Protein AF-R6H7R1-F1 (afdb_monomer_lite)

Sequence (215 aa):
MACGTAAEAEEAIRMALSALGLSDIVLNRTLYISHDRMAQADELMQTEEWSGSVKGGEISQFQGNDWSEADDCYMFEFFCGIDGIPLSYQSWKRETTTYCGNSITAWYDADGLLSVGVYYPWVADEVAEEPDQVISAEEALQVVQNKIGNVITGQNQELQSLTLRYLYRQDGDAWLLIPVWEAVIHQASKDPDSWVPESCTYVTVDAITGKEIVS

Secondary structure (DSSP, 8-state):
-TT--HHHHHHHHHHHHHHTT---EEEEEEEEE-HHHHHHHHHHHTSTTT-EEETTEEE---PPP---GGG-EEEEEEEEEETTEEBP----EETTEE----EEEEEEETTEEEEEEEES-------S---S----HHHHHHHHHHHHHT---SEEEEEEEEEEEEEEEEETTEEEEEEEEEEEEEEEESSTT--PPPEEEEEEEETTT--B---

Foldseek 3Di:
DLQPDPVVQVVLVCVVCVVVVQNQKAWDDKDKQALVNLQVVLVVCPDPVNFDDDVPDTPSVDDRDPGDRQPIKMKTKIAGADPNAGADQDFDDDPPDTDHGWIWIWIAGNVGTPDIDTDPDDDDDDDPDDQPDFADLVLLVVQVCVVVVPDDDQKDKDWPDWGWHWYWDDDPPDIDTFIKTKTWIWIGGPDPPDPDDIDIDIWIARRRPSHTDDD

Structure (mmCIF, N/CA/C/O backbone):
data_AF-R6H7R1-F1
#
_entry.id   AF-R6H7R1-F1
#
loop_
_atom_site.group_PDB
_atom_site.id
_atom_site.type_symbol
_atom_site.label_atom_id
_atom_site.label_alt_id
_atom_site.label_comp_id
_atom_site.label_asym_id
_atom_site.label_entity_id
_atom_site.label_seq_id
_atom_site.pdbx_PDB_ins_code
_atom_site.Cartn_x
_atom_site.Cartn_y
_atom_site.Cartn_z
_atom_site.occupancy
_atom_site.B_iso_or_equiv
_atom_site.auth_seq_id
_atom_site.auth_comp_id
_atom_site.auth_asym_id
_atom_site.auth_atom_id
_atom_site.pdbx_PDB_model_num
ATOM 1 N N . MET A 1 1 ? 7.457 7.919 -24.524 1.00 59.50 1 MET A N 1
ATOM 2 C CA . MET A 1 1 ? 7.797 6.856 -23.562 1.00 59.50 1 MET A CA 1
ATOM 3 C C . MET A 1 1 ? 7.784 5.558 -24.333 1.00 59.50 1 MET A C 1
ATOM 5 O O . MET A 1 1 ? 6.850 5.364 -25.107 1.00 59.50 1 MET A O 1
ATOM 9 N N . ALA A 1 2 ? 8.829 4.743 -24.199 1.00 65.12 2 ALA A N 1
ATOM 10 C CA . ALA A 1 2 ? 8.944 3.481 -24.927 1.00 65.12 2 ALA A CA 1
ATOM 11 C C . ALA A 1 2 ? 7.819 2.491 -24.553 1.00 65.12 2 ALA A C 1
ATOM 13 O O . ALA A 1 2 ? 7.336 1.768 -25.415 1.00 65.12 2 ALA A O 1
ATOM 14 N N . CYS A 1 3 ? 7.322 2.554 -23.312 1.00 74.81 3 CYS A N 1
ATOM 15 C CA . CYS A 1 3 ? 6.346 1.631 -22.722 1.00 74.81 3 CYS A CA 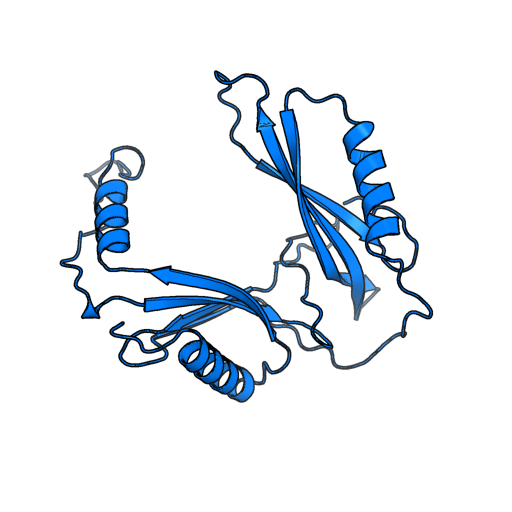1
ATOM 16 C C . CYS A 1 3 ? 4.868 2.092 -22.734 1.00 74.81 3 CYS A C 1
ATOM 18 O O . CYS A 1 3 ? 4.068 1.621 -21.928 1.00 74.81 3 CYS A O 1
ATOM 20 N N . GLY A 1 4 ? 4.479 3.019 -23.620 1.00 83.88 4 GLY A N 1
ATOM 21 C CA . GLY A 1 4 ? 3.097 3.532 -23.680 1.00 83.88 4 GLY A CA 1
ATOM 22 C C . GLY A 1 4 ? 2.729 4.438 -22.496 1.00 83.88 4 GLY A C 1
ATOM 23 O O . GLY A 1 4 ? 3.602 5.085 -21.913 1.00 83.88 4 GLY A O 1
ATOM 24 N N . THR A 1 5 ? 1.436 4.554 -22.170 1.00 92.56 5 THR A N 1
ATOM 25 C CA . THR A 1 5 ? 0.967 5.320 -21.000 1.00 92.56 5 THR A CA 1
ATOM 26 C C . THR A 1 5 ? 0.740 4.428 -19.779 1.00 92.56 5 THR A C 1
ATOM 28 O O . THR A 1 5 ? 0.371 3.262 -19.899 1.00 92.56 5 THR A O 1
ATOM 31 N N . ALA A 1 6 ? 0.876 4.998 -18.577 1.00 94.88 6 ALA A N 1
ATOM 32 C CA . ALA A 1 6 ? 0.597 4.281 -17.331 1.00 94.88 6 ALA A CA 1
ATOM 33 C C . ALA A 1 6 ? -0.838 3.722 -17.257 1.00 94.88 6 ALA A C 1
ATOM 35 O O . ALA A 1 6 ? -1.045 2.667 -16.669 1.00 94.88 6 ALA A O 1
ATOM 36 N N . ALA A 1 7 ? -1.819 4.400 -17.863 1.00 96.06 7 ALA A N 1
ATOM 37 C CA . ALA A 1 7 ? -3.210 3.948 -17.871 1.00 96.06 7 ALA A CA 1
ATOM 38 C C . ALA A 1 7 ? -3.404 2.679 -18.719 1.00 96.06 7 ALA A C 1
ATOM 40 O O . ALA A 1 7 ? -4.073 1.749 -18.281 1.00 96.06 7 ALA A O 1
ATOM 41 N N . GLU A 1 8 ? -2.783 2.619 -19.902 1.00 94.75 8 GLU A N 1
ATOM 42 C CA . GLU A 1 8 ? -2.825 1.433 -20.770 1.00 94.75 8 GLU A CA 1
ATOM 43 C C . GLU A 1 8 ? -2.115 0.241 -20.112 1.00 94.75 8 GLU A C 1
ATOM 45 O O . GLU A 1 8 ? -2.624 -0.880 -20.132 1.00 94.75 8 GLU A O 1
ATOM 50 N N . ALA A 1 9 ? -0.965 0.491 -19.477 1.00 96.00 9 ALA A N 1
ATOM 51 C CA . ALA A 1 9 ? -0.234 -0.527 -18.728 1.00 96.00 9 ALA A CA 1
ATOM 52 C C . ALA A 1 9 ? -1.046 -1.049 -17.528 1.00 96.00 9 ALA A C 1
ATOM 54 O O . ALA A 1 9 ? -1.142 -2.260 -17.327 1.00 96.00 9 ALA A O 1
ATOM 55 N N . GLU A 1 10 ? -1.682 -0.159 -16.757 1.00 97.06 10 GLU A N 1
ATOM 56 C CA . GLU A 1 10 ? -2.551 -0.543 -15.641 1.00 97.06 10 GLU A CA 1
ATOM 57 C C . GLU A 1 10 ? -3.730 -1.402 -16.114 1.00 97.06 10 GLU A C 1
ATOM 59 O O . GLU A 1 10 ? -4.016 -2.435 -15.509 1.00 97.06 10 GLU A O 1
ATOM 64 N N . GLU A 1 11 ? -4.398 -1.014 -17.203 1.00 95.94 11 GLU A N 1
ATOM 65 C CA . GLU A 1 11 ? -5.509 -1.776 -17.779 1.00 95.94 11 GLU A CA 1
ATOM 66 C C . GLU A 1 11 ? -5.062 -3.184 -18.198 1.00 95.94 11 GLU A C 1
ATOM 68 O O . GLU A 1 11 ? -5.708 -4.174 -17.841 1.00 95.94 11 GLU A O 1
ATOM 73 N N . ALA A 1 12 ? -3.915 -3.297 -18.875 1.00 95.25 12 ALA A N 1
ATOM 74 C CA . ALA A 1 12 ? -3.334 -4.582 -19.255 1.00 95.25 12 ALA A CA 1
ATOM 75 C C . ALA A 1 12 ? -3.024 -5.468 -18.038 1.00 95.25 12 ALA A C 1
ATOM 77 O O . ALA A 1 12 ? -3.350 -6.660 -18.033 1.00 95.25 12 ALA A O 1
ATOM 78 N N . ILE A 1 13 ? -2.456 -4.887 -16.978 1.00 96.31 13 ILE A N 1
ATOM 79 C CA . ILE A 1 13 ? -2.171 -5.600 -15.728 1.00 96.31 13 ILE A CA 1
ATOM 80 C C . ILE A 1 13 ? -3.467 -6.055 -15.050 1.00 96.31 13 ILE A C 1
ATOM 82 O O . ILE A 1 13 ? -3.564 -7.210 -14.637 1.00 96.31 13 ILE A O 1
ATOM 86 N N . ARG A 1 14 ? -4.485 -5.190 -14.962 1.00 96.19 14 ARG A N 1
ATOM 87 C CA . ARG A 1 14 ? -5.789 -5.534 -14.372 1.00 96.19 14 ARG A CA 1
ATOM 88 C C . ARG A 1 14 ? -6.467 -6.673 -15.126 1.00 96.19 14 ARG A C 1
ATOM 90 O O . ARG A 1 14 ? -7.004 -7.576 -14.490 1.00 96.19 14 ARG A O 1
ATOM 97 N N . MET A 1 15 ? -6.397 -6.682 -16.459 1.00 95.12 15 MET A N 1
ATOM 98 C CA . MET A 1 15 ? -6.894 -7.803 -17.264 1.00 95.12 15 MET A CA 1
ATOM 99 C C . MET A 1 15 ? -6.146 -9.106 -16.956 1.00 95.12 15 MET A C 1
ATOM 101 O O . MET A 1 15 ? -6.781 -10.146 -16.779 1.00 95.12 15 MET A O 1
ATOM 105 N N . ALA A 1 16 ? -4.815 -9.058 -16.847 1.00 94.44 16 ALA A N 1
ATOM 106 C CA . ALA A 1 16 ? -4.007 -10.229 -16.512 1.00 94.44 16 ALA A CA 1
ATOM 107 C C . ALA A 1 16 ? -4.320 -10.765 -15.104 1.00 94.44 16 ALA A C 1
ATOM 109 O O . ALA A 1 16 ? -4.515 -11.967 -14.932 1.00 94.44 16 ALA A O 1
ATOM 110 N N . LEU A 1 17 ? -4.429 -9.885 -14.105 1.00 93.62 17 LEU A N 1
ATOM 111 C CA . LEU A 1 17 ? -4.778 -10.252 -12.729 1.00 93.62 17 LEU A CA 1
ATOM 112 C C . LEU A 1 17 ? -6.208 -10.801 -12.631 1.00 93.62 17 LEU A C 1
ATOM 114 O O . LEU A 1 17 ? -6.428 -11.823 -11.983 1.00 93.62 17 LEU A O 1
ATOM 118 N N . SER A 1 18 ? -7.164 -10.209 -13.350 1.00 93.44 18 SER A N 1
ATOM 119 C CA . SER A 1 18 ? -8.536 -10.721 -13.427 1.00 93.44 18 SER A CA 1
ATOM 120 C C . SER A 1 18 ? -8.593 -12.127 -14.037 1.00 93.44 18 SER A C 1
ATOM 122 O O . SER A 1 18 ? -9.301 -12.988 -13.516 1.00 93.44 18 SER A O 1
ATOM 124 N N . ALA A 1 19 ? -7.787 -12.412 -15.067 1.00 92.56 19 ALA A N 1
ATOM 125 C CA . ALA A 1 19 ? -7.673 -13.755 -15.642 1.00 92.56 19 ALA A CA 1
ATOM 126 C C . ALA A 1 19 ? -7.091 -14.794 -14.659 1.00 92.56 19 ALA A C 1
ATOM 128 O O . ALA A 1 19 ? -7.330 -15.991 -14.821 1.00 92.56 19 ALA A O 1
ATOM 129 N N . LEU A 1 20 ? -6.367 -14.345 -13.626 1.00 89.56 20 LEU A N 1
ATOM 130 C CA . LEU A 1 20 ? -5.872 -15.168 -12.517 1.00 89.56 20 LEU A CA 1
ATOM 131 C C . LEU A 1 20 ? -6.868 -15.278 -11.347 1.00 89.56 20 LEU A C 1
ATOM 133 O O . LEU A 1 20 ? -6.547 -15.901 -10.337 1.00 89.56 20 LEU A O 1
ATOM 137 N N . GLY A 1 21 ? -8.064 -14.693 -11.466 1.00 89.44 21 GLY A N 1
ATOM 138 C CA . GLY A 1 21 ? -9.076 -14.673 -10.406 1.00 89.44 21 GLY A CA 1
ATOM 139 C C . GLY A 1 21 ? -8.890 -13.557 -9.373 1.00 89.44 21 GLY A C 1
ATOM 140 O O . GLY A 1 21 ? -9.534 -13.589 -8.331 1.00 89.44 21 GLY A O 1
ATOM 141 N N . LEU A 1 22 ? -8.030 -12.570 -9.645 1.00 89.19 22 LEU A N 1
ATOM 142 C CA . LEU A 1 22 ? -7.784 -11.411 -8.782 1.00 89.19 22 LEU A CA 1
ATOM 143 C C . LEU A 1 22 ? -8.453 -10.170 -9.384 1.00 89.19 22 LEU A C 1
ATOM 145 O O . LEU A 1 22 ? -7.799 -9.342 -10.018 1.00 89.19 22 LEU A O 1
ATOM 149 N N . SER A 1 23 ? -9.774 -10.070 -9.236 1.00 84.94 23 SER A N 1
ATOM 150 C CA . SER A 1 23 ? -10.566 -8.947 -9.759 1.00 84.94 23 SER A CA 1
ATOM 151 C C . SER A 1 23 ? -10.605 -7.750 -8.815 1.00 84.94 23 SER A C 1
ATOM 153 O O . SER A 1 23 ? -10.490 -6.610 -9.268 1.00 84.94 23 SER A O 1
ATOM 155 N N . ASP A 1 24 ? -10.724 -7.999 -7.512 1.00 89.75 24 ASP A N 1
ATOM 156 C CA . ASP A 1 24 ? -10.879 -6.941 -6.519 1.00 89.75 24 ASP A CA 1
ATOM 157 C C . ASP A 1 24 ? -9.509 -6.491 -6.025 1.00 89.75 24 ASP A C 1
ATOM 159 O O . ASP A 1 24 ? -8.965 -6.961 -5.024 1.00 89.75 24 ASP A O 1
ATOM 163 N N . ILE A 1 25 ? -8.911 -5.592 -6.805 1.00 92.69 25 ILE A N 1
ATOM 164 C CA . ILE A 1 25 ? -7.598 -5.014 -6.539 1.00 92.69 25 ILE A CA 1
ATOM 165 C C . ILE A 1 25 ? -7.645 -3.487 -6.568 1.00 92.69 25 ILE A C 1
ATOM 167 O O . ILE A 1 25 ? -8.246 -2.853 -7.442 1.00 92.69 25 ILE A O 1
ATOM 171 N N . VAL A 1 26 ? -6.933 -2.887 -5.626 1.00 93.94 26 VAL A N 1
ATOM 172 C CA . VAL A 1 26 ? -6.818 -1.446 -5.432 1.00 93.94 26 VAL A CA 1
ATOM 173 C C . VAL A 1 26 ? -5.386 -1.038 -5.744 1.00 93.94 26 VAL A C 1
ATOM 175 O O . VAL A 1 26 ? -4.442 -1.613 -5.203 1.00 93.94 26 VAL A O 1
ATOM 178 N N . LEU A 1 27 ? -5.218 -0.057 -6.632 1.00 94.44 27 LEU A N 1
ATOM 179 C CA . LEU A 1 27 ? -3.903 0.487 -6.962 1.00 94.44 27 LEU A CA 1
ATOM 180 C C . LEU A 1 27 ? -3.370 1.267 -5.756 1.00 94.44 27 LEU A C 1
ATOM 182 O O . LEU A 1 27 ? -4.032 2.184 -5.276 1.00 94.44 27 LEU A O 1
ATOM 186 N N . ASN A 1 28 ? -2.173 0.917 -5.290 1.00 91.81 28 ASN A N 1
ATOM 187 C CA . ASN A 1 28 ? -1.481 1.650 -4.235 1.00 91.81 28 ASN A CA 1
ATOM 188 C C . ASN A 1 28 ? -0.560 2.725 -4.815 1.00 91.81 28 ASN A C 1
ATOM 190 O O . ASN A 1 28 ? -0.586 3.875 -4.384 1.00 91.81 28 ASN A O 1
ATOM 194 N N . ARG A 1 29 ? 0.267 2.353 -5.797 1.00 92.75 29 ARG A N 1
ATOM 195 C CA . ARG A 1 29 ? 1.196 3.285 -6.444 1.00 92.75 29 ARG A CA 1
ATOM 196 C C . ARG A 1 29 ? 1.619 2.815 -7.825 1.00 92.75 29 ARG A C 1
ATOM 198 O O . ARG A 1 29 ? 1.675 1.618 -8.103 1.00 92.75 29 ARG A O 1
ATOM 205 N N . THR A 1 30 ? 2.023 3.798 -8.617 1.00 96.69 30 THR A N 1
ATOM 206 C CA . THR A 1 30 ? 2.666 3.625 -9.917 1.00 96.69 30 THR A CA 1
ATOM 207 C C . THR A 1 30 ? 3.997 4.356 -9.885 1.00 96.69 30 THR A C 1
ATOM 209 O O . THR A 1 30 ? 4.044 5.544 -9.565 1.00 96.69 30 THR A O 1
ATOM 212 N N . LEU A 1 31 ? 5.076 3.655 -10.213 1.00 95.75 31 LEU A N 1
ATOM 213 C CA . LEU A 1 31 ? 6.410 4.225 -10.360 1.00 95.75 31 LEU A CA 1
ATOM 214 C C . LEU A 1 31 ? 6.844 4.106 -11.817 1.00 95.75 31 LEU A C 1
ATOM 216 O O . LEU A 1 31 ? 6.679 3.054 -12.426 1.00 95.75 31 LEU A O 1
ATOM 220 N N . TYR A 1 32 ? 7.413 5.181 -12.355 1.00 95.31 32 TYR A N 1
ATOM 221 C CA . TYR A 1 32 ? 8.144 5.143 -13.617 1.00 95.31 32 TYR A CA 1
ATOM 222 C C . TYR A 1 32 ? 9.630 5.004 -13.324 1.00 95.31 32 TYR A C 1
ATOM 224 O O . TYR A 1 32 ? 10.186 5.789 -12.548 1.00 95.31 32 TYR A O 1
ATOM 232 N N . ILE A 1 33 ? 10.258 4.011 -13.935 1.00 94.44 33 ILE A N 1
ATOM 233 C CA . ILE A 1 33 ? 11.659 3.679 -13.730 1.00 94.44 33 ILE A CA 1
ATOM 234 C C . ILE A 1 33 ? 12.358 3.894 -15.063 1.00 94.44 33 ILE A C 1
ATOM 236 O O . ILE A 1 33 ? 12.216 3.104 -15.991 1.00 94.44 33 ILE A O 1
ATOM 240 N N . SER A 1 34 ? 13.064 5.020 -15.156 1.00 94.50 34 SER A N 1
ATOM 241 C CA . SER A 1 34 ? 13.835 5.369 -16.343 1.00 94.50 34 SER A CA 1
ATOM 242 C C . SER A 1 34 ? 15.229 4.757 -16.303 1.00 94.50 34 SER A C 1
ATOM 244 O O . SER A 1 34 ? 15.796 4.534 -15.231 1.00 94.50 34 SER A O 1
ATOM 246 N N . HIS A 1 35 ? 15.823 4.580 -17.473 1.00 93.75 35 HIS A N 1
ATOM 247 C CA . HIS A 1 35 ? 17.223 4.218 -17.662 1.00 93.75 35 HIS A CA 1
ATOM 248 C C . HIS A 1 35 ? 18.182 5.102 -16.865 1.00 93.75 35 HIS A C 1
ATOM 250 O O . HIS A 1 35 ? 19.075 4.581 -16.208 1.00 93.75 35 HIS A O 1
ATOM 256 N N . ASP A 1 36 ? 17.944 6.415 -16.807 1.00 93.81 36 ASP A N 1
ATOM 257 C CA . ASP A 1 36 ? 18.731 7.323 -15.964 1.00 93.81 36 ASP A CA 1
ATOM 258 C C . ASP A 1 36 ? 18.674 6.945 -14.474 1.00 93.81 36 ASP A C 1
ATOM 260 O O . ASP A 1 36 ? 19.669 7.044 -13.755 1.00 93.81 36 ASP A O 1
ATOM 264 N N . ARG A 1 37 ? 17.502 6.520 -13.982 1.00 92.38 37 ARG A N 1
ATOM 265 C CA . ARG A 1 37 ? 17.333 6.077 -12.590 1.00 92.38 37 ARG A CA 1
ATOM 266 C C . ARG A 1 37 ? 17.992 4.728 -12.346 1.00 92.38 37 ARG A C 1
ATOM 268 O O . ARG A 1 37 ? 18.556 4.540 -11.274 1.00 92.38 37 ARG A O 1
ATOM 275 N N . MET A 1 38 ? 17.945 3.825 -13.319 1.00 91.25 38 MET A N 1
ATOM 276 C CA . MET A 1 38 ? 18.624 2.532 -13.237 1.00 91.25 38 MET A CA 1
ATOM 277 C C . MET A 1 38 ? 20.147 2.700 -13.259 1.00 91.25 38 MET A C 1
ATOM 279 O O . MET A 1 38 ? 20.822 2.127 -12.412 1.00 91.25 38 MET A O 1
ATOM 283 N N . ALA A 1 39 ? 20.679 3.585 -14.106 1.00 90.88 39 ALA A N 1
ATOM 284 C CA . ALA A 1 39 ? 22.097 3.940 -14.109 1.00 90.88 39 ALA A CA 1
ATOM 285 C C . ALA A 1 39 ? 22.544 4.542 -12.763 1.00 90.88 39 ALA A C 1
ATOM 287 O O . ALA A 1 39 ? 23.557 4.128 -12.205 1.00 90.88 39 ALA A O 1
ATOM 288 N N . GLN A 1 40 ? 21.753 5.455 -12.185 1.00 89.56 40 GLN A N 1
ATOM 289 C CA . GLN A 1 40 ? 22.020 6.001 -10.843 1.00 89.56 40 GLN A CA 1
ATOM 290 C C . GLN A 1 40 ? 21.985 4.923 -9.750 1.00 89.56 40 GLN A C 1
ATOM 292 O O . GLN A 1 40 ? 22.793 4.956 -8.822 1.00 89.56 40 GLN A O 1
ATOM 297 N N . ALA A 1 41 ? 21.041 3.981 -9.831 1.00 87.06 41 ALA A N 1
ATOM 298 C CA . ALA A 1 41 ? 20.953 2.875 -8.884 1.00 87.06 41 ALA A CA 1
ATOM 299 C C . ALA A 1 41 ? 22.172 1.948 -8.998 1.00 87.06 41 ALA A C 1
ATOM 301 O O . ALA A 1 41 ? 22.739 1.577 -7.972 1.00 87.06 41 ALA A O 1
ATOM 302 N N . ASP A 1 42 ? 22.615 1.636 -10.218 1.00 85.75 42 ASP A N 1
ATOM 303 C CA . ASP A 1 42 ? 23.827 0.853 -10.457 1.00 85.75 42 ASP A CA 1
ATOM 304 C C . ASP A 1 42 ? 25.058 1.534 -9.857 1.00 85.75 42 ASP A C 1
ATOM 306 O O . ASP A 1 42 ? 25.812 0.880 -9.138 1.00 85.75 42 ASP A O 1
ATOM 310 N N . GLU A 1 43 ? 25.234 2.842 -10.074 1.00 84.62 43 GLU A N 1
ATOM 311 C CA . GLU A 1 43 ? 26.321 3.625 -9.471 1.00 84.62 43 GLU A CA 1
ATOM 312 C C . GLU A 1 43 ? 26.294 3.563 -7.935 1.00 84.62 43 GLU A C 1
ATOM 314 O O . GLU A 1 43 ? 27.334 3.351 -7.306 1.00 84.62 43 GLU A O 1
ATOM 319 N N . LEU A 1 44 ? 25.111 3.694 -7.322 1.00 83.56 44 LEU A N 1
ATOM 320 C CA . LEU A 1 44 ? 24.945 3.606 -5.869 1.00 83.56 44 LEU A CA 1
ATOM 321 C C . LEU A 1 44 ? 25.276 2.204 -5.339 1.00 83.56 44 LEU A C 1
ATOM 323 O O . LEU A 1 44 ? 25.931 2.074 -4.303 1.00 83.56 44 LEU A O 1
ATOM 327 N N . MET A 1 45 ? 24.870 1.152 -6.052 1.00 78.94 45 MET A N 1
ATOM 328 C CA . MET A 1 45 ? 25.142 -0.235 -5.666 1.00 78.94 45 MET A CA 1
ATOM 329 C C . MET A 1 45 ? 26.632 -0.604 -5.749 1.00 78.94 45 MET A C 1
ATOM 331 O O . MET A 1 45 ? 27.044 -1.575 -5.115 1.00 78.94 45 MET A O 1
ATOM 335 N N . GLN A 1 46 ? 27.457 0.172 -6.467 1.00 75.88 46 GLN A N 1
ATOM 336 C CA . GLN A 1 46 ? 28.920 0.012 -6.466 1.00 75.88 46 GLN A CA 1
ATOM 337 C C . GLN A 1 46 ? 29.621 0.682 -5.269 1.00 75.88 46 GLN A C 1
ATOM 339 O O . GLN A 1 46 ? 30.842 0.581 -5.142 1.00 75.88 46 GLN A O 1
ATOM 344 N N . THR A 1 47 ? 28.900 1.395 -4.399 1.00 75.62 47 THR A N 1
ATOM 345 C CA . THR A 1 47 ? 29.500 2.063 -3.232 1.00 75.62 47 THR A CA 1
ATOM 346 C C . THR A 1 47 ? 29.828 1.085 -2.100 1.00 75.62 47 THR A C 1
ATOM 348 O O . THR A 1 47 ? 29.234 0.010 -1.990 1.00 75.62 47 THR A O 1
ATOM 351 N N . GLU A 1 48 ? 30.743 1.483 -1.204 1.00 67.75 48 GLU A N 1
ATOM 352 C CA . GLU A 1 48 ? 31.150 0.669 -0.044 1.00 67.75 48 GLU A CA 1
ATOM 353 C C . GLU A 1 48 ? 29.976 0.271 0.871 1.00 67.75 48 GLU A C 1
ATOM 355 O O . GLU A 1 48 ? 30.037 -0.762 1.535 1.00 67.75 48 GLU A O 1
ATOM 360 N N . GLU A 1 49 ? 28.900 1.065 0.885 1.00 70.44 49 GLU A N 1
ATOM 361 C CA . GLU A 1 49 ? 27.683 0.811 1.665 1.00 70.44 49 GLU A CA 1
ATOM 362 C C . GLU A 1 49 ? 26.951 -0.463 1.214 1.00 70.44 49 GLU A C 1
ATOM 364 O O . GLU A 1 49 ? 26.413 -1.201 2.041 1.00 70.44 49 GLU A O 1
ATOM 369 N N . TRP A 1 50 ? 26.972 -0.744 -0.090 1.00 64.94 50 TRP A N 1
ATOM 370 C CA . TRP A 1 50 ? 26.267 -1.868 -0.709 1.00 64.94 50 TRP A CA 1
ATOM 371 C C . TRP A 1 50 ? 27.210 -2.992 -1.153 1.00 64.94 50 TRP A C 1
ATOM 373 O O . TRP A 1 50 ? 26.769 -4.119 -1.396 1.00 64.94 50 TRP A O 1
ATOM 383 N N . SER A 1 51 ? 28.521 -2.735 -1.197 1.00 60.78 51 SER A N 1
ATOM 384 C CA . SER A 1 51 ? 29.528 -3.752 -1.482 1.00 60.78 51 SER A CA 1
ATOM 385 C C . SER A 1 51 ? 29.809 -4.613 -0.240 1.00 60.78 51 SER A C 1
ATOM 387 O O . SER A 1 51 ? 30.438 -4.189 0.731 1.00 60.78 51 SER A O 1
ATOM 389 N N . GLY A 1 52 ? 29.357 -5.866 -0.252 1.00 57.72 52 GLY A N 1
ATOM 390 C CA . GLY A 1 52 ? 29.697 -6.831 0.791 1.00 57.72 52 GLY A CA 1
ATOM 391 C C . GLY A 1 52 ? 31.104 -7.410 0.597 1.00 57.72 52 GLY A C 1
ATOM 392 O O . GLY A 1 52 ? 31.383 -8.055 -0.412 1.00 57.72 52 GLY A O 1
ATOM 393 N N . SER A 1 53 ? 31.983 -7.274 1.594 1.00 54.53 53 SER A N 1
ATOM 394 C CA . SER A 1 53 ? 33.222 -8.065 1.667 1.00 54.53 53 SER A CA 1
ATOM 395 C C . SER A 1 53 ? 32.947 -9.424 2.316 1.00 54.53 53 SER A C 1
ATOM 397 O O . SER A 1 53 ? 32.718 -9.509 3.524 1.00 54.53 53 SER A O 1
ATOM 399 N N . VAL A 1 54 ? 33.023 -10.514 1.549 1.00 50.56 54 VAL A N 1
ATOM 400 C CA . VAL A 1 54 ? 33.069 -11.878 2.105 1.00 50.56 54 VAL A CA 1
ATOM 401 C C . VAL A 1 54 ? 34.527 -12.342 2.116 1.00 50.56 54 VAL A C 1
ATOM 403 O O . VAL A 1 54 ? 35.288 -12.051 1.195 1.00 50.56 54 VAL A O 1
ATOM 406 N N . LYS A 1 55 ? 34.963 -13.059 3.164 1.00 39.75 55 LYS A N 1
ATOM 407 C CA . LYS A 1 55 ? 36.323 -13.631 3.232 1.00 39.75 55 LYS A CA 1
ATOM 408 C C . LYS A 1 55 ? 36.596 -14.493 1.989 1.00 39.75 55 LYS A C 1
ATOM 410 O O . LYS A 1 55 ? 36.132 -15.627 1.929 1.00 39.75 55 LYS A O 1
ATOM 415 N N . GLY A 1 56 ? 37.366 -13.966 1.036 1.00 51.53 56 GLY A N 1
ATOM 416 C CA . GLY A 1 56 ? 37.713 -14.655 -0.212 1.00 51.53 56 GLY A CA 1
ATOM 417 C C . GLY A 1 56 ? 37.664 -13.794 -1.480 1.00 51.53 56 GLY A C 1
ATOM 418 O O . GLY A 1 56 ? 38.182 -14.244 -2.497 1.00 51.53 56 GLY A O 1
ATOM 419 N N . GLY A 1 57 ? 37.110 -12.578 -1.429 1.00 52.38 57 GLY A N 1
ATOM 420 C CA . GLY A 1 57 ? 37.091 -11.631 -2.551 1.00 52.38 57 GLY A CA 1
ATOM 421 C C . GLY A 1 57 ? 35.922 -10.647 -2.456 1.00 52.38 57 GLY A C 1
ATOM 422 O O . GLY A 1 57 ? 34.974 -10.886 -1.707 1.00 52.38 57 GLY A O 1
ATOM 423 N N . GLU A 1 58 ? 35.993 -9.547 -3.207 1.00 53.22 58 GLU A N 1
ATOM 424 C CA . GLU A 1 58 ? 34.841 -8.667 -3.432 1.00 53.22 58 GLU A CA 1
ATOM 425 C C . GLU A 1 58 ? 33.768 -9.447 -4.196 1.00 53.22 58 GLU A C 1
ATOM 427 O O . GLU A 1 58 ? 34.035 -9.999 -5.266 1.00 53.22 58 GLU A O 1
ATOM 432 N N . ILE A 1 59 ? 32.554 -9.511 -3.650 1.00 51.12 59 ILE A N 1
ATOM 433 C CA . ILE A 1 59 ? 31.396 -9.944 -4.426 1.00 51.12 59 ILE A CA 1
ATOM 434 C C . ILE A 1 59 ? 30.742 -8.667 -4.943 1.00 51.12 59 ILE A C 1
ATOM 436 O O . ILE A 1 59 ? 29.899 -8.083 -4.267 1.00 51.12 59 ILE A O 1
ATOM 440 N N . SER A 1 60 ? 31.123 -8.227 -6.142 1.00 53.16 60 SER A N 1
ATOM 441 C CA . SER A 1 60 ? 30.250 -7.343 -6.917 1.00 53.16 60 SER A CA 1
ATOM 442 C C . SER A 1 60 ? 29.034 -8.189 -7.312 1.00 53.16 60 SER A C 1
ATOM 444 O O . SER A 1 60 ? 29.094 -8.994 -8.240 1.00 53.16 60 SER A O 1
ATOM 446 N N . GLN A 1 61 ? 27.961 -8.120 -6.515 1.00 55.28 61 GLN A N 1
ATOM 447 C CA . GLN A 1 61 ? 26.699 -8.818 -6.808 1.00 55.28 61 GLN A CA 1
ATOM 448 C C . GLN A 1 61 ? 25.927 -8.148 -7.952 1.00 55.28 61 GLN A C 1
ATOM 450 O O . GLN A 1 61 ? 24.997 -8.743 -8.490 1.00 55.28 61 GLN A O 1
ATOM 455 N N . PHE A 1 62 ? 26.341 -6.943 -8.344 1.00 60.69 62 PHE A N 1
ATOM 456 C CA . PHE A 1 62 ? 25.653 -6.098 -9.304 1.00 60.69 62 PHE A CA 1
ATOM 457 C C . PHE A 1 62 ? 26.637 -5.707 -10.402 1.00 60.69 62 PHE A C 1
ATOM 459 O O . PHE A 1 62 ? 27.571 -4.942 -10.167 1.00 60.69 62 PHE A O 1
ATOM 466 N N . GLN A 1 63 ? 26.456 -6.268 -11.595 1.00 60.72 63 GLN A N 1
ATOM 467 C CA . GLN A 1 63 ? 27.140 -5.776 -12.786 1.00 60.72 63 GLN A CA 1
ATOM 468 C C . GLN A 1 63 ? 26.314 -4.619 -13.332 1.00 60.72 63 GLN A C 1
ATOM 470 O O . GLN A 1 63 ? 25.126 -4.802 -13.581 1.00 60.72 63 GLN A O 1
ATOM 475 N N . GLY A 1 64 ? 26.934 -3.445 -13.472 1.00 64.38 64 GLY A N 1
ATOM 476 C CA . GLY A 1 64 ? 26.274 -2.315 -14.116 1.00 64.38 64 GLY A CA 1
ATOM 477 C C . GLY A 1 64 ? 25.886 -2.678 -15.548 1.00 64.38 64 GLY A C 1
ATOM 478 O O . GLY A 1 64 ? 26.678 -3.310 -16.254 1.00 64.38 64 GLY A O 1
ATOM 479 N N . ASN A 1 65 ? 24.677 -2.300 -15.952 1.00 73.88 65 ASN A N 1
ATOM 480 C CA . ASN A 1 65 ? 24.178 -2.518 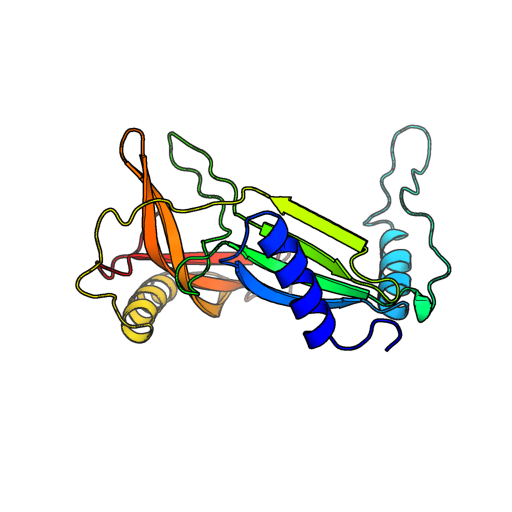-17.307 1.00 73.88 65 ASN A CA 1
ATOM 481 C C . ASN A 1 65 ? 24.230 -1.226 -18.132 1.00 73.88 65 ASN A C 1
ATOM 483 O O . ASN A 1 65 ? 24.146 -0.117 -17.604 1.00 73.88 65 ASN A O 1
ATOM 487 N N . ASP A 1 66 ? 24.318 -1.381 -19.453 1.00 86.62 66 ASP A N 1
ATOM 488 C CA . ASP A 1 66 ? 24.161 -0.273 -20.396 1.00 86.62 66 ASP A CA 1
ATOM 489 C C . ASP A 1 66 ? 22.663 0.031 -20.578 1.00 86.62 66 ASP A C 1
ATOM 491 O O . ASP A 1 66 ? 22.033 -0.446 -21.521 1.00 86.62 66 ASP A O 1
ATOM 495 N N . TRP A 1 67 ? 22.081 0.795 -19.648 1.00 91.50 67 TRP A N 1
ATOM 496 C CA . TRP A 1 67 ? 20.665 1.176 -19.690 1.00 91.50 67 TRP A CA 1
ATOM 497 C C . TRP A 1 67 ? 20.368 2.195 -20.794 1.00 91.50 67 TRP A C 1
ATOM 499 O O . TRP A 1 67 ? 21.100 3.166 -20.995 1.00 91.50 67 TRP A O 1
ATOM 509 N N . SER A 1 68 ? 19.240 2.014 -21.472 1.00 92.69 68 SER A N 1
ATOM 510 C CA . SER A 1 68 ? 18.766 2.860 -22.565 1.00 92.69 68 SER A CA 1
ATOM 511 C C . SER A 1 68 ? 17.276 3.176 -22.426 1.00 92.69 68 SER A C 1
ATOM 513 O O . SER A 1 68 ? 16.561 2.493 -21.704 1.00 92.69 68 SER A O 1
ATOM 515 N N . GLU A 1 69 ? 16.762 4.158 -23.175 1.00 92.25 69 GLU A N 1
ATOM 516 C CA . GLU A 1 69 ? 15.316 4.465 -23.202 1.00 92.25 69 GLU A CA 1
ATOM 517 C C . GLU A 1 69 ? 14.420 3.248 -23.504 1.00 92.25 69 GLU A C 1
ATOM 519 O O . GLU A 1 69 ? 13.235 3.271 -23.176 1.00 92.25 69 GLU A O 1
ATOM 524 N N . ALA A 1 70 ? 14.956 2.198 -24.139 1.00 91.38 70 ALA A N 1
ATOM 525 C CA . ALA A 1 70 ? 14.222 0.963 -24.404 1.00 91.38 70 ALA A CA 1
ATOM 526 C C . ALA A 1 70 ? 13.942 0.139 -23.134 1.00 91.38 70 ALA A C 1
ATOM 528 O O . ALA A 1 70 ? 13.014 -0.663 -23.138 1.00 91.38 70 ALA A O 1
ATOM 529 N N . ASP A 1 71 ? 14.710 0.358 -22.065 1.00 91.62 71 ASP A N 1
ATOM 530 C CA . ASP A 1 71 ? 14.594 -0.341 -20.783 1.00 91.62 71 ASP A CA 1
ATOM 531 C C . ASP A 1 71 ? 13.632 0.368 -19.811 1.00 91.62 71 ASP A C 1
ATOM 533 O O . ASP A 1 71 ? 13.319 -0.154 -18.739 1.00 91.62 71 ASP A O 1
ATOM 537 N N . ASP A 1 72 ? 13.153 1.567 -20.166 1.00 94.44 72 ASP A N 1
ATOM 538 C CA . ASP A 1 72 ? 12.192 2.317 -19.360 1.00 94.44 72 ASP A CA 1
ATOM 539 C C . ASP A 1 72 ? 10.922 1.489 -19.108 1.00 94.44 72 ASP A C 1
ATOM 541 O O . ASP A 1 72 ? 10.290 0.971 -20.035 1.00 94.44 72 ASP A O 1
ATOM 545 N N . CYS A 1 73 ? 10.504 1.416 -17.846 1.00 95.69 73 CYS A N 1
ATOM 546 C CA . CYS A 1 73 ? 9.371 0.594 -17.438 1.00 95.69 73 CYS A CA 1
ATOM 547 C C . CYS A 1 73 ? 8.527 1.244 -16.335 1.00 95.69 73 CYS A C 1
ATOM 549 O O . CYS A 1 73 ? 8.914 2.214 -15.675 1.00 95.69 73 CYS A O 1
ATOM 551 N N . TYR A 1 74 ? 7.340 0.685 -16.126 1.00 97.25 74 TYR A N 1
ATOM 552 C CA . TYR A 1 74 ? 6.483 0.974 -14.989 1.00 97.25 74 TYR A CA 1
ATOM 553 C C . TYR A 1 74 ? 6.530 -0.164 -13.971 1.00 97.25 74 TYR A C 1
ATOM 555 O O . TYR A 1 74 ? 6.457 -1.337 -14.335 1.00 97.25 74 TYR A O 1
ATOM 563 N N . MET A 1 75 ? 6.549 0.194 -12.689 1.00 96.62 75 MET A N 1
ATOM 564 C CA . MET A 1 75 ? 6.241 -0.712 -11.586 1.00 96.62 75 MET A CA 1
ATOM 565 C C . MET A 1 75 ? 4.923 -0.278 -10.945 1.00 96.62 75 MET A C 1
ATOM 567 O O . MET A 1 75 ? 4.790 0.851 -10.467 1.00 96.62 75 MET A O 1
ATOM 571 N N . PHE A 1 76 ? 3.963 -1.189 -10.898 1.00 97.50 76 PHE A N 1
ATOM 572 C CA . PHE A 1 76 ? 2.692 -1.004 -10.214 1.00 97.50 76 PHE A CA 1
ATOM 573 C C . PHE A 1 76 ? 2.661 -1.844 -8.948 1.00 97.50 76 PHE A C 1
ATOM 575 O O . PHE A 1 76 ? 3.095 -2.996 -8.944 1.00 97.50 76 PHE A O 1
ATOM 582 N N . GLU A 1 77 ? 2.101 -1.281 -7.885 1.00 94.69 77 GLU A N 1
ATOM 583 C CA . GLU A 1 77 ? 1.777 -2.015 -6.670 1.00 94.69 77 GLU A CA 1
ATOM 584 C C . GLU A 1 77 ? 0.274 -1.942 -6.427 1.00 94.69 77 GLU A C 1
ATOM 586 O O . GLU A 1 77 ? -0.303 -0.854 -6.370 1.00 94.69 77 GLU A O 1
ATOM 591 N N . PHE A 1 78 ? -0.344 -3.105 -6.262 1.00 94.25 78 PHE A N 1
ATOM 592 C CA . PHE A 1 78 ? -1.744 -3.256 -5.906 1.00 94.25 78 PHE A CA 1
ATOM 593 C C . PHE A 1 78 ? -1.876 -4.002 -4.583 1.00 94.25 78 PHE A C 1
ATOM 595 O O . PHE A 1 78 ? -1.044 -4.835 -4.216 1.00 94.25 78 PHE A O 1
ATOM 602 N N . PHE A 1 79 ? -2.991 -3.755 -3.912 1.00 91.94 79 PHE A N 1
ATOM 603 C CA . PHE A 1 79 ? -3.485 -4.582 -2.824 1.00 91.94 79 PHE A CA 1
ATOM 604 C C . PHE A 1 79 ? -4.766 -5.272 -3.280 1.00 91.94 79 PHE A C 1
ATOM 606 O O . PHE A 1 79 ? -5.573 -4.671 -3.983 1.00 91.94 79 PHE A O 1
ATOM 613 N N . CYS A 1 80 ? -4.990 -6.514 -2.860 1.00 91.00 80 CYS A N 1
ATOM 614 C CA . CYS A 1 80 ? -6.344 -7.068 -2.837 1.00 91.00 80 CYS A CA 1
ATOM 615 C C . CYS A 1 80 ? -7.244 -6.141 -2.010 1.00 91.00 80 CYS A C 1
ATOM 617 O O . CYS A 1 80 ? -6.802 -5.562 -1.009 1.00 91.00 80 CYS A O 1
ATOM 619 N N . GLY A 1 81 ? -8.491 -6.019 -2.427 1.00 90.25 81 GLY A N 1
ATOM 620 C CA . GLY A 1 81 ? -9.504 -5.236 -1.751 1.00 90.25 81 GLY A CA 1
ATOM 621 C C . GLY A 1 81 ? -10.869 -5.891 -1.850 1.00 90.25 81 GLY A C 1
ATOM 622 O O . GLY A 1 81 ? -11.021 -6.954 -2.440 1.00 90.25 81 GLY A O 1
ATOM 623 N N . ILE A 1 82 ? -11.847 -5.242 -1.236 1.00 87.62 82 ILE A N 1
ATOM 624 C CA . ILE A 1 82 ? -13.262 -5.609 -1.277 1.00 87.62 82 ILE A CA 1
ATOM 625 C C . ILE A 1 82 ? -14.021 -4.305 -1.452 1.00 87.62 82 ILE A C 1
ATOM 627 O O . ILE A 1 82 ? -13.733 -3.342 -0.742 1.00 87.62 82 ILE A O 1
ATOM 631 N N . ASP A 1 83 ? -14.912 -4.237 -2.440 1.00 86.44 83 ASP A N 1
ATOM 632 C CA . ASP A 1 83 ? -15.699 -3.035 -2.751 1.00 86.44 83 ASP A CA 1
ATOM 633 C C . ASP A 1 83 ? -14.851 -1.755 -2.896 1.00 86.44 83 ASP A C 1
ATOM 635 O O . ASP A 1 83 ? -15.236 -0.654 -2.501 1.00 86.44 83 ASP A O 1
ATOM 639 N N . GLY A 1 84 ? -13.647 -1.899 -3.461 1.00 88.81 84 GLY A N 1
ATOM 640 C CA . GLY A 1 84 ? -12.695 -0.801 -3.652 1.00 88.81 84 GLY A CA 1
ATOM 641 C C . GLY A 1 84 ? -11.913 -0.386 -2.398 1.00 88.81 84 GLY A C 1
ATOM 642 O O . GLY A 1 84 ? -11.082 0.518 -2.483 1.00 88.81 84 GLY A O 1
ATOM 643 N N . ILE A 1 85 ? -12.117 -1.049 -1.257 1.00 91.88 85 ILE A N 1
ATOM 644 C CA . ILE A 1 85 ? -11.371 -0.821 -0.014 1.00 91.88 85 ILE A CA 1
ATOM 645 C C . ILE A 1 85 ? -10.185 -1.796 0.041 1.00 91.88 85 ILE A C 1
ATOM 647 O O . ILE A 1 85 ? -10.395 -3.010 0.017 1.00 91.88 85 ILE A O 1
ATOM 651 N N . PRO A 1 86 ? -8.932 -1.315 0.128 1.00 92.38 86 PRO A N 1
ATOM 652 C CA . PRO A 1 86 ? -7.768 -2.191 0.164 1.00 92.38 86 PRO A CA 1
ATOM 653 C C . PRO A 1 86 ? -7.650 -2.921 1.506 1.00 92.38 86 PRO A C 1
ATOM 655 O O . PRO A 1 86 ? -7.960 -2.375 2.568 1.00 92.38 86 PRO A O 1
ATOM 658 N N . LEU A 1 87 ? -7.105 -4.135 1.481 1.00 89.50 87 LEU A N 1
ATOM 659 C CA . LEU A 1 87 ? -6.621 -4.784 2.696 1.00 89.50 87 LEU A CA 1
ATOM 660 C C . LEU A 1 87 ? -5.420 -4.014 3.278 1.00 89.50 87 LEU A C 1
ATOM 662 O O . LEU A 1 87 ? -4.708 -3.278 2.582 1.00 89.50 87 LEU A O 1
ATOM 666 N N . SER A 1 88 ? -5.199 -4.163 4.582 1.00 84.50 88 SER A N 1
ATOM 667 C CA . SER A 1 88 ? -3.976 -3.683 5.224 1.00 84.50 88 SER A CA 1
ATOM 668 C C . SER A 1 88 ? -2.778 -4.534 4.799 1.00 84.50 88 SER A C 1
ATOM 670 O O . SER A 1 88 ? -2.793 -5.765 4.873 1.00 84.50 88 SER A O 1
ATOM 672 N N . TYR A 1 89 ? -1.709 -3.847 4.399 1.00 75.69 89 TYR A N 1
ATOM 673 C CA . TYR A 1 89 ? -0.420 -4.438 4.044 1.00 75.69 89 TYR A CA 1
ATOM 674 C C . TYR A 1 89 ? 0.476 -4.658 5.273 1.00 75.69 89 TYR A C 1
ATOM 676 O O . TYR A 1 89 ? 1.605 -5.136 5.150 1.00 75.69 89 TYR A O 1
ATOM 684 N N . GLN A 1 90 ? 0.012 -4.291 6.470 1.00 72.62 90 GLN A N 1
ATOM 685 C CA . GLN A 1 90 ? 0.802 -4.460 7.678 1.00 72.62 90 GLN A CA 1
ATOM 686 C C . GLN A 1 90 ? 0.884 -5.928 8.068 1.00 72.62 90 GLN A C 1
ATOM 688 O O . GLN A 1 90 ? -0.111 -6.652 8.062 1.00 72.62 90 GLN A O 1
ATOM 693 N N . SER A 1 91 ? 2.073 -6.353 8.482 1.00 64.62 91 SER A N 1
ATOM 694 C CA . SER A 1 91 ? 2.266 -7.617 9.178 1.00 64.62 91 SER A CA 1
ATOM 695 C C . SER A 1 91 ? 1.965 -7.429 10.662 1.00 64.62 91 SER A C 1
ATOM 697 O O . SER A 1 91 ? 2.730 -6.771 11.369 1.00 64.62 91 SER A O 1
ATOM 699 N N . TRP A 1 92 ? 0.869 -8.004 11.148 1.00 61.69 92 TRP A N 1
ATOM 700 C CA . TRP A 1 92 ? 0.549 -7.997 12.569 1.00 61.69 92 TRP A CA 1
ATOM 701 C C . TRP A 1 92 ? 1.038 -9.289 13.205 1.00 61.69 92 TRP A C 1
ATOM 703 O O . TRP A 1 92 ? 0.760 -10.397 12.734 1.00 61.69 92 TRP A O 1
ATOM 713 N N . LYS A 1 93 ? 1.760 -9.139 14.314 1.00 52.94 93 LYS A N 1
ATOM 714 C CA . LYS A 1 93 ? 2.134 -10.251 15.177 1.00 52.94 93 LYS A CA 1
ATOM 715 C C . LYS A 1 93 ? 1.205 -10.246 16.382 1.00 52.94 93 LYS A C 1
ATOM 717 O O . LYS A 1 93 ? 1.452 -9.525 17.340 1.00 52.94 93 LYS A O 1
ATOM 722 N N . ARG A 1 94 ? 0.147 -11.057 16.342 1.00 54.25 94 ARG A N 1
ATOM 723 C CA . ARG A 1 94 ? -0.575 -11.437 17.565 1.00 54.25 94 ARG A CA 1
ATOM 724 C C . ARG A 1 94 ? 0.058 -12.688 18.163 1.00 54.25 94 ARG A C 1
ATOM 726 O O . ARG A 1 94 ? 0.764 -13.420 17.473 1.00 54.25 94 ARG A O 1
ATOM 733 N N . GLU A 1 95 ? -0.197 -12.928 19.448 1.00 51.69 95 GLU A N 1
ATOM 734 C CA . GLU A 1 95 ? 0.424 -13.996 20.251 1.00 51.69 95 GLU A CA 1
ATOM 735 C C . GLU A 1 95 ? 0.304 -15.409 19.645 1.00 51.69 95 GLU A C 1
ATOM 737 O O . GLU A 1 95 ? 1.079 -16.291 20.008 1.00 51.69 95 GLU A O 1
ATOM 742 N N . THR A 1 96 ? -0.614 -15.630 18.698 1.00 45.94 96 THR A N 1
ATOM 743 C CA . THR A 1 96 ? -0.899 -16.954 18.126 1.00 45.94 96 THR A CA 1
ATOM 744 C C . THR A 1 96 ? -0.692 -17.078 16.615 1.00 45.94 96 THR A C 1
ATOM 746 O O . THR A 1 96 ? -0.540 -18.204 16.149 1.00 45.94 96 THR A O 1
ATOM 749 N N . THR A 1 97 ? -0.617 -15.976 15.851 1.00 54.50 97 THR A N 1
ATOM 750 C CA . THR A 1 97 ? -0.448 -16.028 14.385 1.00 54.50 97 THR A CA 1
ATOM 751 C C . THR A 1 97 ? 0.301 -14.797 13.863 1.00 54.50 97 THR A C 1
ATOM 753 O O . THR A 1 97 ? -0.014 -13.663 14.225 1.00 54.50 97 THR A O 1
ATOM 756 N N . THR A 1 98 ? 1.301 -15.022 13.003 1.00 54.03 98 THR A N 1
ATOM 757 C CA . THR A 1 98 ? 1.960 -13.965 12.217 1.00 54.03 98 THR A CA 1
ATOM 758 C C . THR A 1 98 ? 1.257 -13.869 10.873 1.00 54.03 98 THR A C 1
ATOM 760 O O . THR A 1 98 ? 1.224 -14.858 10.143 1.00 54.03 98 THR A O 1
ATOM 763 N N . TYR A 1 99 ? 0.695 -12.708 10.551 1.00 59.44 99 TYR A N 1
ATOM 764 C CA . TYR A 1 99 ? 0.158 -12.446 9.219 1.00 59.44 99 TYR A CA 1
ATOM 765 C C . TYR A 1 99 ? 1.170 -11.677 8.372 1.00 59.44 99 TYR A C 1
ATOM 767 O O . TYR A 1 99 ? 1.866 -10.789 8.871 1.00 59.44 99 TYR A O 1
ATOM 775 N N . CYS A 1 100 ? 1.212 -11.995 7.082 1.00 61.47 100 CYS A N 1
ATOM 776 C CA . CYS A 1 100 ? 2.015 -11.292 6.093 1.00 61.47 100 CYS A CA 1
ATOM 777 C C . CYS A 1 100 ? 1.105 -10.423 5.221 1.00 61.47 100 CYS A C 1
ATOM 779 O O . CYS A 1 100 ? 0.162 -10.941 4.627 1.00 61.47 100 CYS A O 1
ATOM 781 N N . GLY A 1 101 ? 1.406 -9.122 5.145 1.00 68.31 101 GLY A N 1
ATOM 782 C CA . GLY A 1 101 ? 0.722 -8.161 4.276 1.00 68.31 101 GLY A CA 1
ATOM 783 C C . GLY A 1 101 ? 0.511 -8.684 2.859 1.00 68.31 101 GLY A C 1
ATOM 784 O O . GLY A 1 101 ? 1.410 -9.315 2.297 1.00 68.31 101 GLY A O 1
ATOM 785 N N . ASN A 1 102 ? -0.656 -8.411 2.276 1.00 83.00 102 ASN A N 1
ATOM 786 C CA . ASN A 1 102 ? -0.874 -8.705 0.868 1.00 83.00 102 ASN A CA 1
ATOM 787 C C . ASN A 1 102 ? -0.141 -7.669 0.006 1.00 83.00 102 ASN A C 1
ATOM 789 O O . ASN A 1 102 ? -0.111 -6.481 0.325 1.00 83.00 102 ASN A O 1
ATOM 793 N N . SER A 1 103 ? 0.462 -8.115 -1.089 1.00 87.06 103 SER A N 1
ATOM 794 C CA . SER A 1 103 ? 1.096 -7.216 -2.051 1.00 87.06 103 SER A CA 1
ATOM 795 C C . SER A 1 103 ? 1.135 -7.869 -3.421 1.00 87.06 103 SER A C 1
ATOM 797 O O . SER A 1 103 ? 1.506 -9.036 -3.560 1.00 87.06 103 SER A O 1
ATOM 799 N N . ILE A 1 104 ? 0.733 -7.114 -4.435 1.00 93.00 104 ILE A N 1
ATOM 800 C CA . ILE A 1 104 ? 0.833 -7.505 -5.833 1.00 93.00 104 ILE A CA 1
ATOM 801 C C . ILE A 1 104 ? 1.727 -6.478 -6.510 1.00 93.00 104 ILE A C 1
ATOM 803 O O . ILE A 1 104 ? 1.387 -5.300 -6.553 1.00 93.00 104 ILE A O 1
ATOM 807 N N . THR A 1 105 ? 2.860 -6.909 -7.049 1.00 95.38 105 THR A N 1
ATOM 808 C CA . THR A 1 105 ? 3.772 -6.043 -7.803 1.00 95.38 105 THR A CA 1
ATOM 809 C C . THR A 1 105 ? 3.800 -6.492 -9.251 1.00 95.38 105 THR A C 1
ATOM 811 O O . THR A 1 105 ? 3.986 -7.677 -9.520 1.00 95.38 105 THR A O 1
ATOM 814 N N . ALA A 1 106 ? 3.634 -5.562 -10.183 1.00 96.88 106 ALA A N 1
ATOM 815 C CA . ALA A 1 106 ? 3.696 -5.835 -11.611 1.00 96.88 106 ALA A CA 1
ATOM 816 C C . ALA A 1 106 ? 4.676 -4.881 -12.292 1.00 96.88 106 ALA A C 1
ATOM 818 O O . ALA A 1 106 ? 4.672 -3.684 -12.010 1.00 96.88 106 ALA A O 1
ATOM 819 N N . TRP A 1 107 ? 5.492 -5.420 -13.192 1.00 96.69 107 TRP A N 1
ATOM 820 C CA . TRP A 1 107 ? 6.437 -4.666 -14.010 1.00 96.69 107 TRP A CA 1
ATOM 821 C C . TRP A 1 107 ? 5.987 -4.697 -15.462 1.00 96.69 107 TRP A C 1
ATOM 823 O O . TRP A 1 107 ? 5.636 -5.764 -15.967 1.00 96.69 107 TRP A O 1
ATOM 833 N N . TYR A 1 108 ? 5.987 -3.541 -16.115 1.00 96.50 108 TYR A N 1
ATOM 834 C CA . TYR A 1 108 ? 5.489 -3.375 -17.476 1.00 96.50 108 TYR A CA 1
ATOM 835 C C . TYR A 1 108 ? 6.451 -2.517 -18.298 1.00 96.50 108 TYR A C 1
ATOM 837 O O . TYR A 1 108 ? 6.756 -1.394 -17.899 1.00 96.50 108 TYR A O 1
ATOM 845 N N . ASP A 1 109 ? 6.903 -3.020 -19.439 1.00 95.25 109 ASP A N 1
ATOM 846 C CA . ASP A 1 109 ? 7.847 -2.358 -20.343 1.00 95.25 109 ASP A CA 1
ATOM 847 C C . ASP A 1 109 ? 7.248 -2.173 -21.754 1.00 95.25 109 ASP A C 1
ATOM 849 O O . ASP A 1 109 ? 6.032 -2.237 -21.949 1.00 95.25 109 ASP A O 1
ATOM 853 N N . ALA A 1 110 ? 8.091 -1.868 -22.744 1.00 93.06 110 ALA A N 1
ATOM 854 C CA . ALA A 1 110 ? 7.675 -1.686 -24.135 1.00 93.06 110 ALA A CA 1
ATOM 855 C C . ALA A 1 110 ? 7.110 -2.955 -24.798 1.00 93.06 110 ALA A C 1
ATOM 857 O O . ALA A 1 110 ? 6.281 -2.839 -25.705 1.00 93.06 110 ALA A O 1
ATOM 858 N N . ASP A 1 111 ? 7.514 -4.139 -24.337 1.00 93.38 111 ASP A N 1
ATOM 859 C CA . ASP A 1 111 ? 7.052 -5.433 -24.842 1.00 93.38 111 ASP A CA 1
ATOM 860 C C . ASP A 1 111 ? 5.811 -5.944 -24.083 1.00 93.38 111 ASP A C 1
ATOM 862 O O . ASP A 1 111 ? 5.142 -6.885 -24.525 1.00 93.38 111 ASP A O 1
ATOM 866 N N . GLY A 1 112 ? 5.452 -5.287 -22.978 1.00 93.94 112 GLY A N 1
ATOM 867 C CA . GLY A 1 112 ? 4.219 -5.496 -22.233 1.00 93.94 112 GLY A CA 1
ATOM 868 C C . GLY A 1 112 ? 4.474 -5.895 -20.784 1.00 93.94 112 GLY A C 1
ATOM 869 O O . GLY A 1 112 ? 5.323 -5.338 -20.096 1.00 93.94 112 GLY A O 1
ATOM 870 N N . LEU A 1 113 ? 3.692 -6.852 -20.280 1.00 94.38 113 LEU A N 1
ATOM 871 C CA . LEU A 1 113 ? 3.813 -7.329 -18.904 1.00 94.38 113 LEU A CA 1
ATOM 872 C C . LEU A 1 113 ? 5.081 -8.182 -18.730 1.00 94.38 113 LEU A C 1
ATOM 874 O O . LEU A 1 113 ? 5.099 -9.348 -19.121 1.00 94.38 113 LEU A O 1
ATOM 878 N N . LEU A 1 114 ? 6.106 -7.616 -18.093 1.00 93.62 114 LEU A N 1
ATOM 879 C CA . LEU A 1 114 ? 7.396 -8.262 -17.846 1.00 93.62 114 LEU A CA 1
ATOM 880 C C . LEU A 1 114 ? 7.315 -9.300 -16.722 1.00 93.62 114 LEU A C 1
ATOM 882 O O . LEU A 1 114 ? 7.807 -10.422 -16.846 1.00 93.62 114 LEU A O 1
ATOM 886 N N . SER A 1 115 ? 6.716 -8.925 -15.590 1.00 94.25 115 SER A N 1
ATOM 887 C CA . SER A 1 115 ? 6.578 -9.823 -14.442 1.00 94.25 115 SER A CA 1
ATOM 888 C C . SER A 1 115 ? 5.429 -9.426 -13.525 1.00 94.25 115 SER A C 1
ATOM 890 O O . SER A 1 115 ? 5.050 -8.258 -13.444 1.00 94.25 115 SER A O 1
ATOM 892 N N . VAL A 1 116 ? 4.893 -10.414 -12.807 1.00 94.62 116 VAL A N 1
ATOM 893 C CA . VAL A 1 116 ? 3.918 -10.219 -11.731 1.00 94.62 116 VAL A CA 1
ATOM 894 C C . VAL A 1 116 ? 4.327 -11.073 -10.539 1.00 94.62 116 VAL A C 1
ATOM 896 O O . VAL A 1 116 ? 4.466 -12.290 -10.654 1.00 94.62 116 VAL A O 1
ATOM 899 N N . GLY A 1 117 ? 4.499 -10.434 -9.387 1.00 92.69 117 GLY A N 1
ATOM 900 C CA . GLY A 1 117 ? 4.615 -11.081 -8.088 1.00 92.69 117 GLY A CA 1
ATOM 901 C C . GLY A 1 117 ? 3.311 -10.917 -7.319 1.00 92.69 117 GLY A C 1
ATOM 902 O O . GLY A 1 117 ? 2.884 -9.792 -7.076 1.00 92.69 117 GLY A O 1
ATOM 903 N N . VAL A 1 118 ? 2.687 -12.027 -6.931 1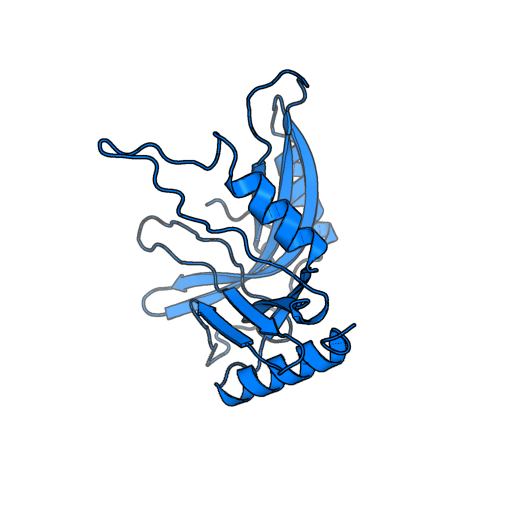.00 91.06 118 VAL A N 1
ATOM 904 C CA . VAL A 1 118 ? 1.476 -12.042 -6.101 1.00 91.06 118 VAL A CA 1
ATOM 905 C C . VAL A 1 118 ? 1.832 -12.658 -4.754 1.00 91.06 118 VAL A C 1
ATOM 907 O O . VAL A 1 118 ? 2.159 -13.842 -4.678 1.00 91.06 118 VAL A O 1
ATOM 910 N N . TYR A 1 119 ? 1.752 -11.867 -3.689 1.00 86.12 119 TYR A N 1
ATOM 911 C CA . TYR A 1 119 ? 2.054 -12.300 -2.329 1.00 86.12 119 TYR A CA 1
ATOM 912 C C . TYR A 1 119 ? 0.794 -12.261 -1.473 1.00 86.12 119 TYR A C 1
ATOM 914 O O . TYR A 1 119 ? 0.165 -11.212 -1.328 1.00 86.12 119 TYR A O 1
ATOM 922 N N . TYR A 1 120 ? 0.458 -13.419 -0.897 1.00 83.75 120 TYR A N 1
ATOM 923 C CA . TYR A 1 120 ? -0.693 -13.619 -0.009 1.00 83.75 120 TYR A CA 1
ATOM 924 C C . TYR A 1 120 ? -2.006 -13.075 -0.604 1.00 83.75 120 TYR A C 1
ATOM 926 O O . TYR A 1 120 ? -2.615 -12.176 -0.020 1.00 83.75 120 TYR A O 1
ATOM 934 N N . PRO A 1 121 ? -2.438 -13.572 -1.782 1.00 84.94 121 PRO A N 1
ATOM 935 C CA . PRO A 1 121 ? -3.703 -13.149 -2.364 1.00 84.94 121 PRO A CA 1
ATOM 936 C C . PRO A 1 121 ? -4.866 -13.607 -1.482 1.00 84.94 121 PRO A C 1
ATOM 938 O O . PRO A 1 121 ? -4.900 -14.759 -1.047 1.00 84.94 121 PRO A O 1
ATOM 941 N N . TRP A 1 122 ? -5.822 -12.711 -1.254 1.00 78.94 122 TRP A N 1
ATOM 942 C CA . TRP A 1 122 ? -7.040 -12.999 -0.506 1.00 78.94 122 TRP A CA 1
ATOM 943 C C . TRP A 1 122 ? -8.262 -12.820 -1.388 1.00 78.94 122 TRP A C 1
ATOM 945 O O . TRP A 1 122 ? -8.358 -11.853 -2.142 1.00 78.94 122 TRP A O 1
ATOM 955 N N . VAL A 1 123 ? -9.193 -13.752 -1.232 1.00 76.12 123 VAL A N 1
ATOM 956 C CA . VAL A 1 123 ? -10.547 -13.689 -1.770 1.00 76.12 123 VAL A CA 1
ATOM 957 C C . VAL A 1 123 ? -11.471 -13.855 -0.572 1.00 76.12 123 VAL A C 1
ATOM 959 O O . VAL A 1 123 ? -11.275 -14.767 0.231 1.00 76.12 123 VAL A O 1
ATOM 962 N N . ALA A 1 124 ? -12.411 -12.931 -0.401 1.00 77.69 124 ALA A N 1
ATOM 963 C CA . ALA A 1 124 ? -13.455 -13.066 0.602 1.00 77.69 124 ALA A CA 1
ATOM 964 C C . ALA A 1 124 ? -14.669 -13.730 -0.047 1.00 77.69 124 ALA A C 1
ATOM 966 O O . ALA A 1 124 ? -15.168 -13.243 -1.059 1.00 77.69 124 ALA A O 1
ATOM 967 N N . ASP A 1 125 ? -15.120 -14.841 0.531 1.00 74.62 125 ASP A N 1
ATOM 968 C CA . ASP A 1 125 ? -16.197 -15.649 -0.048 1.00 74.62 125 ASP A CA 1
ATOM 969 C C . ASP A 1 125 ? -17.589 -15.220 0.444 1.00 74.62 125 ASP A C 1
ATOM 971 O O . ASP A 1 125 ? -18.567 -15.313 -0.296 1.00 74.62 125 ASP A O 1
ATOM 975 N N . GLU A 1 126 ? -17.695 -14.755 1.694 1.00 81.00 126 GLU A N 1
ATOM 976 C CA . GLU A 1 126 ? -18.972 -14.463 2.349 1.00 81.00 126 GLU A CA 1
ATOM 977 C C . GLU A 1 126 ? -18.887 -13.225 3.250 1.00 81.00 126 GLU A C 1
ATOM 979 O O . GLU A 1 126 ? -17.898 -13.003 3.954 1.00 81.00 126 GLU A O 1
ATOM 984 N N . VAL A 1 127 ? -19.968 -12.442 3.272 1.00 81.56 127 VAL A N 1
ATOM 985 C CA . VAL A 1 127 ? -20.151 -11.362 4.245 1.00 81.56 127 VAL A CA 1
ATOM 986 C C . VAL A 1 127 ? -20.696 -11.965 5.537 1.00 81.56 127 VAL A C 1
ATOM 988 O O . VAL A 1 127 ? -21.839 -12.420 5.581 1.00 81.56 127 VAL A O 1
ATOM 991 N N . ALA A 1 128 ? -19.878 -11.967 6.590 1.00 80.94 128 ALA A N 1
ATOM 992 C CA . ALA A 1 128 ? -20.291 -12.452 7.906 1.00 80.94 128 ALA A CA 1
ATOM 993 C C . ALA A 1 128 ? -21.311 -11.507 8.568 1.00 80.94 128 ALA A C 1
ATOM 995 O O . ALA A 1 128 ? -22.334 -11.954 9.085 1.00 80.94 128 ALA A O 1
ATOM 996 N N . GLU A 1 129 ? -21.030 -10.202 8.539 1.00 81.75 129 GLU A N 1
ATOM 997 C CA . GLU A 1 129 ? -21.872 -9.142 9.094 1.00 81.75 129 GLU A CA 1
ATOM 998 C C . GLU A 1 129 ? -21.547 -7.819 8.387 1.00 81.75 129 GLU A C 1
ATOM 1000 O O . GLU A 1 129 ? -20.378 -7.448 8.272 1.00 81.75 129 GLU A O 1
ATOM 1005 N N . GLU A 1 130 ? -22.576 -7.112 7.921 1.00 80.94 130 GLU A N 1
ATOM 1006 C CA . GLU A 1 130 ? -22.437 -5.744 7.412 1.00 80.94 130 GLU A CA 1
ATOM 1007 C C . GLU A 1 130 ? -22.448 -4.763 8.591 1.00 80.94 130 GLU A C 1
ATOM 1009 O O . GLU A 1 130 ? -23.370 -4.820 9.410 1.00 80.94 130 GLU A O 1
ATOM 1014 N N . PRO A 1 131 ? -21.475 -3.844 8.705 1.00 81.38 131 PRO A N 1
ATOM 1015 C CA . PRO A 1 131 ? -21.513 -2.837 9.752 1.00 81.38 131 PRO A CA 1
ATOM 1016 C C . PRO A 1 131 ? -22.660 -1.849 9.500 1.00 81.38 131 PRO A C 1
ATOM 1018 O O . PRO A 1 131 ? -22.711 -1.195 8.460 1.00 81.38 131 PRO A O 1
ATOM 1021 N N . ASP A 1 132 ? -23.535 -1.664 10.494 1.00 82.44 132 ASP A N 1
ATOM 1022 C CA . ASP A 1 132 ? -24.627 -0.675 10.437 1.00 82.44 132 ASP A CA 1
ATOM 1023 C C . ASP A 1 132 ? -24.115 0.750 10.161 1.00 82.44 132 ASP A C 1
ATOM 1025 O O . ASP A 1 132 ? -24.780 1.562 9.513 1.00 82.44 132 ASP A O 1
ATOM 1029 N N . GLN A 1 133 ? -22.931 1.070 10.689 1.00 88.19 133 GLN A N 1
ATOM 1030 C CA . GLN A 1 133 ? -22.274 2.353 10.504 1.00 88.19 133 GLN A CA 1
ATOM 1031 C C . GLN A 1 133 ? -20.756 2.202 10.614 1.00 88.19 133 GLN A C 1
ATOM 1033 O O . GLN A 1 133 ? -20.240 1.481 11.468 1.00 88.19 133 GLN A O 1
ATOM 1038 N N . VAL A 1 134 ? -20.050 2.954 9.772 1.00 93.50 134 VAL A N 1
ATOM 1039 C CA . VAL A 1 134 ? -18.609 3.184 9.867 1.00 93.50 134 VAL A CA 1
ATOM 1040 C C . VAL A 1 134 ? -18.384 4.647 10.249 1.00 93.50 134 VAL A C 1
ATOM 1042 O O . VAL A 1 134 ? -19.043 5.540 9.712 1.00 93.50 134 VAL A O 1
ATOM 1045 N N . ILE A 1 135 ? -17.483 4.899 11.197 1.00 96.81 135 ILE A N 1
ATOM 1046 C CA . ILE A 1 135 ? -17.109 6.256 11.607 1.00 96.81 135 ILE A CA 1
ATOM 1047 C C . ILE A 1 135 ? -16.448 7.007 10.447 1.00 96.81 135 ILE A C 1
ATOM 1049 O O . ILE A 1 135 ? -15.788 6.420 9.586 1.00 96.81 135 ILE A O 1
ATOM 1053 N N . SER A 1 136 ? -16.575 8.325 10.462 1.00 97.06 136 SER A N 1
ATOM 1054 C CA . SER A 1 136 ? -15.939 9.209 9.486 1.00 97.06 136 SER A CA 1
ATOM 1055 C C . SER A 1 136 ? -14.412 9.274 9.639 1.00 97.06 136 SER A C 1
ATOM 1057 O O . SER A 1 136 ? -13.848 8.964 10.695 1.00 97.06 136 SER A O 1
ATOM 1059 N N . ALA A 1 137 ? -13.733 9.744 8.588 1.00 97.06 137 ALA A N 1
ATOM 1060 C CA . ALA A 1 137 ? -12.300 10.026 8.637 1.00 97.06 137 ALA A CA 1
ATOM 1061 C C . ALA A 1 137 ? -11.978 11.091 9.700 1.00 97.06 137 ALA A C 1
ATOM 1063 O O . ALA A 1 137 ? -10.957 11.002 10.377 1.00 97.06 137 ALA A O 1
ATOM 1064 N N . GLU A 1 138 ? -12.857 12.078 9.889 1.00 97.62 138 GLU A N 1
ATOM 1065 C CA . GLU A 1 138 ? -12.712 13.132 10.892 1.00 97.62 138 GLU A CA 1
ATOM 1066 C C . GLU A 1 138 ? -12.757 12.581 12.322 1.00 97.62 138 GLU A C 1
ATOM 1068 O O . GLU A 1 138 ? -11.957 12.991 13.166 1.00 97.62 138 GLU A O 1
ATOM 1073 N N . GLU A 1 139 ? -13.664 11.643 12.605 1.00 97.50 139 GLU A N 1
ATOM 1074 C CA . GLU A 1 139 ? -13.746 10.973 13.908 1.00 97.50 139 GLU A CA 1
ATOM 1075 C C . GLU A 1 139 ? -12.499 10.124 14.175 1.00 97.50 139 GLU A C 1
ATOM 1077 O O . GLU A 1 139 ? -11.900 10.224 15.248 1.00 97.50 139 GLU A O 1
ATOM 1082 N N . ALA A 1 140 ? -12.047 9.348 13.186 1.00 97.44 140 ALA A N 1
ATOM 1083 C CA . ALA A 1 140 ? -10.813 8.574 13.299 1.00 97.44 140 ALA A CA 1
ATOM 1084 C C . ALA A 1 140 ? -9.581 9.475 13.496 1.00 97.44 140 ALA A C 1
ATOM 1086 O O . ALA A 1 140 ? -8.727 9.192 14.340 1.00 97.44 140 ALA A O 1
ATOM 1087 N N . LEU A 1 141 ? -9.508 10.599 12.777 1.00 97.06 141 LEU A N 1
ATOM 1088 C CA . LEU A 1 141 ? -8.419 11.565 12.895 1.00 97.06 141 LEU A CA 1
ATOM 1089 C C . LEU A 1 141 ? -8.319 12.143 14.310 1.00 97.06 141 LEU A C 1
ATOM 1091 O O . LEU A 1 141 ? -7.210 12.308 14.814 1.00 97.06 141 LEU A O 1
ATOM 1095 N N . GLN A 1 142 ? -9.445 12.405 14.981 1.00 96.50 142 GLN A N 1
ATOM 1096 C CA . GLN A 1 142 ? -9.436 12.873 16.372 1.00 96.50 142 GLN A CA 1
ATOM 1097 C C . GLN A 1 142 ? -8.799 11.846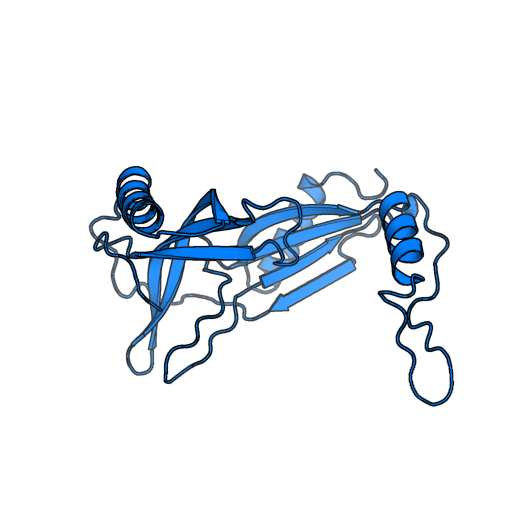 17.314 1.00 96.50 142 GLN A C 1
ATOM 1099 O O . GLN A 1 142 ? -8.016 12.213 18.191 1.00 96.50 142 GLN A O 1
ATOM 1104 N N . VAL A 1 143 ? -9.085 10.555 17.125 1.00 95.50 143 VAL A N 1
ATOM 1105 C CA . VAL A 1 143 ? -8.465 9.473 17.910 1.00 95.50 143 VAL A CA 1
ATOM 1106 C C . VAL A 1 143 ? -6.952 9.451 17.688 1.00 95.50 143 VAL A C 1
ATOM 1108 O O . VAL A 1 143 ? -6.186 9.426 18.654 1.00 95.50 143 VAL A O 1
ATOM 1111 N N . VAL A 1 144 ? -6.515 9.545 16.429 1.00 95.06 144 VAL A N 1
ATOM 1112 C CA . VAL A 1 144 ? -5.093 9.585 16.052 1.00 95.06 144 VAL A CA 1
ATOM 1113 C C . VAL A 1 144 ? -4.394 10.807 16.657 1.00 95.06 144 VAL A C 1
ATOM 1115 O O . VAL A 1 144 ? -3.348 10.672 17.290 1.00 95.06 144 VAL A O 1
ATOM 1118 N N . GLN A 1 145 ? -4.982 11.999 16.536 1.00 93.25 145 GLN A N 1
ATOM 1119 C CA . GLN A 1 145 ? -4.435 13.238 17.098 1.00 93.25 145 GLN A CA 1
ATOM 1120 C C . GLN A 1 145 ? -4.319 13.176 18.622 1.00 93.25 145 GLN A C 1
ATOM 1122 O O . GLN A 1 145 ? -3.296 13.580 19.173 1.00 93.25 145 GLN A O 1
ATOM 1127 N N . ASN A 1 146 ? -5.326 12.623 19.303 1.00 91.75 146 ASN A N 1
ATOM 1128 C CA . ASN A 1 146 ? -5.283 12.426 20.749 1.00 91.75 146 ASN A CA 1
ATOM 1129 C C . ASN A 1 146 ? -4.161 11.461 21.152 1.00 91.75 146 ASN A C 1
ATOM 1131 O O . ASN A 1 146 ? -3.488 11.689 22.156 1.00 91.75 146 ASN A O 1
ATOM 1135 N N . LYS A 1 147 ? -3.918 10.398 20.377 1.00 88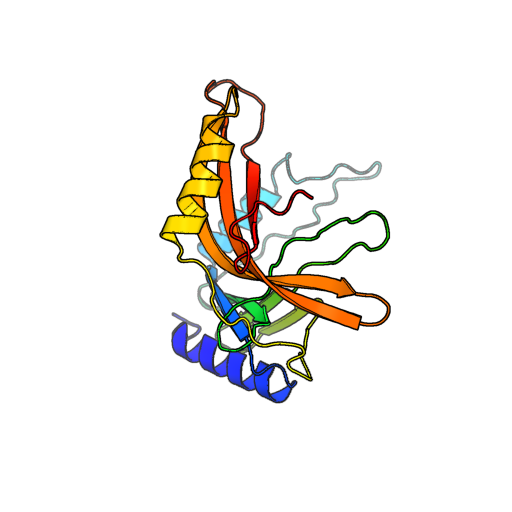.19 147 LYS A N 1
ATOM 1136 C CA . LYS A 1 147 ? -2.811 9.470 20.635 1.00 88.19 147 LYS A CA 1
ATOM 1137 C C . LYS A 1 147 ? -1.458 10.161 20.480 1.00 88.19 147 LYS A C 1
ATOM 1139 O O . LYS A 1 147 ? -0.656 10.129 21.408 1.00 88.19 147 LYS A O 1
ATOM 1144 N N . ILE A 1 148 ? -1.229 10.809 19.339 1.00 87.81 148 ILE A N 1
ATOM 1145 C CA . ILE A 1 148 ? 0.036 11.482 19.010 1.00 87.81 148 ILE A CA 1
ATOM 1146 C C . ILE A 1 148 ? 0.308 12.635 19.987 1.00 87.81 148 ILE A C 1
ATOM 1148 O O . ILE A 1 148 ? 1.396 12.726 20.546 1.00 87.81 148 ILE A O 1
ATOM 1152 N N . GLY A 1 149 ? -0.693 13.476 20.265 1.00 83.62 149 GLY A N 1
ATOM 1153 C CA . GLY A 1 149 ? -0.558 14.640 21.147 1.00 83.62 149 GLY A CA 1
ATOM 1154 C C . GLY A 1 149 ? -0.237 14.299 22.606 1.00 83.62 149 GLY A C 1
ATOM 1155 O O . GLY A 1 149 ? 0.323 15.130 23.318 1.00 83.62 149 GLY A O 1
ATOM 1156 N N . ASN A 1 150 ? -0.543 13.077 23.049 1.00 83.75 150 ASN A N 1
ATOM 1157 C CA . ASN A 1 150 ? -0.231 12.602 24.397 1.00 83.75 150 ASN A CA 1
ATOM 1158 C C . ASN A 1 150 ? 1.164 11.957 24.518 1.00 83.75 150 ASN A C 1
ATOM 1160 O O . ASN A 1 150 ? 1.593 11.639 25.629 1.00 83.75 150 ASN A O 1
ATOM 1164 N N . VAL A 1 151 ? 1.891 11.759 23.412 1.00 83.44 151 VAL A N 1
ATOM 1165 C CA . VAL A 1 151 ? 3.234 11.163 23.422 1.00 83.44 151 VAL A CA 1
ATOM 1166 C C . VAL A 1 151 ? 4.295 12.260 23.508 1.00 83.44 151 VAL A C 1
ATOM 1168 O O . VAL A 1 151 ? 4.501 13.039 22.580 1.00 83.44 151 VAL A O 1
ATOM 1171 N N . ILE A 1 152 ? 5.037 12.297 24.616 1.00 79.62 152 ILE A N 1
ATOM 1172 C CA . ILE A 1 152 ? 6.227 13.149 24.733 1.00 79.62 152 ILE A CA 1
ATOM 1173 C C . ILE A 1 152 ? 7.383 12.446 24.013 1.00 79.62 152 ILE A C 1
ATOM 1175 O O . ILE A 1 152 ? 7.940 11.479 24.526 1.00 79.62 152 ILE A O 1
ATOM 1179 N N . THR A 1 153 ? 7.745 12.932 22.823 1.00 84.38 153 THR A N 1
ATOM 1180 C CA . THR A 1 153 ? 8.826 12.366 22.000 1.00 84.38 153 THR A CA 1
ATOM 1181 C C . THR A 1 153 ? 9.834 13.419 21.522 1.00 84.38 153 THR A C 1
ATOM 1183 O O . THR A 1 153 ? 9.502 14.590 21.286 1.00 84.38 153 THR A O 1
ATOM 1186 N N . GLY A 1 154 ? 11.086 12.981 21.356 1.00 84.00 154 GLY A N 1
ATOM 1187 C CA . GLY A 1 154 ? 12.168 13.728 20.707 1.00 84.00 154 GLY A CA 1
ATOM 1188 C C . GLY A 1 154 ? 12.060 13.779 19.177 1.00 84.00 154 GLY A C 1
ATOM 1189 O O . GLY A 1 154 ? 12.934 14.342 18.530 1.00 84.00 154 GLY A O 1
ATOM 1190 N N . GLN A 1 155 ? 11.000 13.214 18.598 1.00 87.56 155 GLN A N 1
ATOM 1191 C CA . GLN A 1 155 ? 10.748 13.209 17.159 1.00 87.56 155 GLN A CA 1
ATOM 1192 C C . GLN A 1 155 ? 9.633 14.196 16.779 1.00 87.56 155 GLN A C 1
ATOM 1194 O O . GLN A 1 155 ? 8.707 14.445 17.555 1.00 87.56 155 GLN A O 1
ATOM 1199 N N . ASN A 1 156 ? 9.739 14.784 15.592 1.00 89.31 156 ASN A N 1
ATOM 1200 C CA . ASN A 1 156 ? 8.623 15.374 14.867 1.00 89.31 156 ASN A CA 1
ATOM 1201 C C . ASN A 1 156 ? 7.745 14.243 14.330 1.00 89.31 156 ASN A C 1
ATOM 1203 O O . ASN A 1 156 ? 8.259 13.189 13.964 1.00 89.31 156 ASN A O 1
ATOM 1207 N N . GLN A 1 157 ? 6.432 14.457 14.323 1.00 91.44 157 GLN A N 1
ATOM 1208 C CA . GLN A 1 157 ? 5.455 13.479 13.857 1.00 91.44 157 GLN A CA 1
ATOM 1209 C C . GLN A 1 157 ? 4.556 14.144 12.819 1.00 91.44 157 GLN A C 1
ATOM 1211 O O . GLN A 1 157 ? 3.957 15.182 13.102 1.00 91.44 157 GLN A O 1
ATOM 1216 N N . GLU A 1 158 ? 4.465 13.543 11.639 1.00 91.81 158 GLU A N 1
ATOM 1217 C CA . GLU A 1 158 ? 3.653 14.024 10.524 1.00 91.81 158 GLU A CA 1
ATOM 1218 C C . GLU A 1 158 ? 2.701 12.918 10.070 1.00 91.81 158 GLU A C 1
ATOM 1220 O O . GLU A 1 158 ? 3.123 11.795 9.795 1.00 91.81 158 GLU A O 1
ATOM 1225 N N . LEU A 1 159 ? 1.405 13.227 9.995 1.00 93.44 159 LEU A N 1
ATOM 1226 C CA . LEU A 1 159 ? 0.424 12.316 9.415 1.00 93.44 159 LEU A CA 1
ATOM 1227 C C . LEU A 1 159 ? 0.601 12.300 7.892 1.00 93.44 159 LEU A C 1
ATOM 1229 O O . LEU A 1 159 ? 0.287 13.283 7.229 1.00 93.44 159 LEU A O 1
ATOM 1233 N N . GLN A 1 160 ? 1.064 11.177 7.354 1.00 93.25 160 GLN A N 1
ATOM 1234 C CA . GLN A 1 160 ? 1.262 10.976 5.917 1.00 93.25 160 GLN A CA 1
ATOM 1235 C C . GLN A 1 160 ? -0.036 10.562 5.221 1.00 93.25 160 GLN A C 1
ATOM 1237 O O . GLN A 1 160 ? -0.331 11.010 4.116 1.00 93.25 160 GLN A O 1
ATOM 1242 N N . SER A 1 161 ? -0.829 9.702 5.861 1.00 93.00 161 SER A N 1
ATOM 1243 C CA . SER A 1 161 ? -2.106 9.250 5.311 1.00 93.00 161 SER A CA 1
ATOM 1244 C C . SER A 1 161 ? -3.056 8.761 6.399 1.00 93.00 161 SER A C 1
ATOM 1246 O O . SER A 1 161 ? -2.629 8.355 7.479 1.00 93.00 161 SER A O 1
ATOM 1248 N N . LEU A 1 162 ? -4.354 8.799 6.091 1.00 95.75 162 LEU A N 1
ATOM 1249 C CA . LEU A 1 162 ? -5.432 8.186 6.863 1.00 95.75 162 LEU A CA 1
ATOM 1250 C C . LEU A 1 162 ? -6.376 7.508 5.868 1.00 95.75 162 LEU A C 1
ATOM 1252 O O . LEU A 1 162 ? -7.073 8.188 5.119 1.00 95.75 162 LEU A O 1
ATOM 1256 N N . THR A 1 163 ? -6.345 6.179 5.812 1.00 94.62 163 THR A N 1
ATOM 1257 C CA . THR A 1 163 ? -7.031 5.404 4.764 1.00 94.62 163 THR A CA 1
ATOM 1258 C C . THR A 1 163 ? -7.934 4.355 5.394 1.00 94.62 163 THR A C 1
ATOM 1260 O O . THR A 1 163 ? -7.516 3.664 6.323 1.00 94.62 163 THR A O 1
ATOM 1263 N N . LEU A 1 164 ? -9.161 4.224 4.886 1.00 95.44 164 LEU A N 1
ATOM 1264 C CA . LEU A 1 164 ? -10.035 3.113 5.245 1.00 95.44 164 LEU A CA 1
ATOM 1265 C C . LEU A 1 164 ? -9.479 1.833 4.617 1.00 95.44 164 LEU A C 1
ATOM 1267 O O . LEU A 1 164 ? -9.194 1.796 3.419 1.00 95.44 164 LEU A O 1
ATOM 1271 N N . ARG A 1 165 ? -9.306 0.798 5.432 1.00 92.88 165 ARG A N 1
ATOM 1272 C CA . ARG A 1 165 ? -8.774 -0.500 5.024 1.00 92.88 165 ARG A CA 1
ATOM 1273 C C . ARG A 1 165 ? -9.540 -1.628 5.690 1.00 92.88 165 ARG A C 1
ATOM 1275 O O . ARG A 1 165 ? -10.175 -1.429 6.721 1.00 92.88 165 ARG A O 1
ATOM 1282 N N . TYR A 1 166 ? -9.399 -2.829 5.152 1.00 90.56 166 TYR A N 1
ATOM 1283 C CA . TYR A 1 166 ? -9.792 -4.044 5.853 1.00 90.56 166 TYR A CA 1
ATOM 1284 C C . TYR A 1 166 ? -8.592 -4.664 6.572 1.00 90.56 166 TYR A C 1
ATOM 1286 O O . TYR A 1 166 ? -7.557 -4.947 5.965 1.00 90.56 166 TYR A O 1
ATOM 1294 N N . LEU A 1 167 ? -8.738 -4.887 7.876 1.00 87.44 167 LEU A N 1
ATOM 1295 C CA . LEU A 1 167 ? -7.785 -5.622 8.700 1.00 87.44 167 LEU A CA 1
ATOM 1296 C C . LEU A 1 167 ? -8.319 -7.028 8.965 1.00 87.44 167 LEU A C 1
ATOM 1298 O O . LEU A 1 167 ? -9.495 -7.222 9.250 1.00 87.44 167 LEU A O 1
ATOM 1302 N N . TYR A 1 168 ? -7.437 -8.011 8.918 1.00 81.81 168 TYR A N 1
ATOM 1303 C CA . TYR A 1 168 ? -7.749 -9.395 9.246 1.00 81.81 168 TYR A CA 1
ATOM 1304 C C . TYR A 1 168 ? -7.788 -9.602 10.766 1.00 81.81 168 TYR A C 1
ATOM 1306 O O . TYR A 1 168 ? -6.941 -9.126 11.526 1.00 81.81 168 TYR A O 1
ATOM 1314 N N . ARG A 1 169 ? -8.767 -10.375 11.223 1.00 81.06 169 ARG A N 1
ATOM 1315 C CA . ARG A 1 169 ? -8.916 -10.796 12.612 1.00 81.06 169 ARG A CA 1
ATOM 1316 C C . ARG A 1 169 ? -9.285 -12.269 12.642 1.00 81.06 169 ARG A C 1
ATOM 1318 O O . ARG A 1 169 ? -10.298 -12.665 12.078 1.00 81.06 169 ARG A O 1
ATOM 1325 N N . GLN A 1 170 ? -8.474 -13.068 13.325 1.00 80.19 170 GLN A N 1
ATOM 1326 C CA . GLN A 1 170 ? -8.805 -14.468 13.553 1.00 80.19 170 GLN A CA 1
ATOM 1327 C C . GLN A 1 170 ? -9.986 -14.567 14.525 1.00 80.19 170 GLN A C 1
ATOM 1329 O O . GLN A 1 170 ? -9.949 -13.953 15.596 1.00 80.19 170 GLN A O 1
ATOM 1334 N N . ASP A 1 171 ? -10.998 -15.344 14.153 1.00 82.06 171 ASP A N 1
ATOM 1335 C CA . ASP A 1 171 ? -12.158 -15.673 14.977 1.00 82.06 171 ASP A CA 1
ATOM 1336 C C . ASP A 1 171 ? -12.415 -17.185 14.908 1.00 82.06 171 ASP A C 1
ATOM 1338 O O . ASP A 1 171 ? -12.992 -17.708 13.955 1.00 82.06 171 ASP A O 1
ATOM 1342 N N . GLY A 1 172 ? -11.885 -17.913 15.895 1.00 83.88 172 GLY A N 1
ATOM 1343 C CA . GLY A 1 172 ? -11.860 -19.376 15.878 1.00 83.88 172 GLY A CA 1
ATOM 1344 C C . GLY A 1 172 ? -11.111 -19.928 14.658 1.00 83.88 172 GLY A C 1
ATOM 1345 O O . GLY A 1 172 ? -9.921 -19.652 14.474 1.00 83.88 172 GLY A O 1
ATOM 1346 N N . ASP A 1 173 ? -11.830 -20.703 13.842 1.00 83.62 173 ASP A N 1
ATOM 1347 C CA . ASP A 1 173 ? -11.328 -21.328 12.610 1.00 83.62 173 ASP A CA 1
ATOM 1348 C C . ASP A 1 173 ? -11.522 -20.444 11.361 1.00 83.62 173 ASP A C 1
ATOM 1350 O O . ASP A 1 173 ? -11.147 -20.844 10.259 1.00 83.62 173 ASP A O 1
ATOM 1354 N N . ALA A 1 174 ? -12.095 -19.246 11.518 1.00 82.19 174 ALA A N 1
ATOM 1355 C CA . ALA A 1 174 ? -12.336 -18.297 10.438 1.00 82.19 174 ALA A CA 1
ATOM 1356 C C . ALA A 1 174 ? -11.420 -17.067 10.534 1.00 82.19 174 ALA A C 1
ATOM 1358 O O . ALA A 1 174 ? -10.944 -16.677 11.605 1.00 82.19 174 ALA A O 1
ATOM 1359 N N . TRP A 1 175 ? -11.203 -16.424 9.387 1.00 82.44 175 TRP A N 1
ATOM 1360 C CA . TRP A 1 175 ? -10.612 -15.092 9.304 1.00 82.44 175 TRP A CA 1
ATOM 1361 C C . TRP A 1 175 ? -11.694 -14.100 8.919 1.00 82.44 175 TRP A C 1
ATOM 1363 O O . TRP A 1 175 ? -12.320 -14.231 7.872 1.00 82.44 175 TRP A O 1
ATOM 1373 N N . LEU A 1 176 ? -11.901 -13.108 9.775 1.00 86.62 176 LEU A N 1
ATOM 1374 C CA . LEU A 1 176 ? -12.814 -12.007 9.523 1.00 86.62 176 LEU A CA 1
ATOM 1375 C C . LEU A 1 176 ? -12.033 -10.802 9.025 1.00 86.62 176 LEU A C 1
ATOM 1377 O O . LEU A 1 176 ? -10.920 -10.538 9.484 1.00 86.62 176 LEU A O 1
ATOM 1381 N N . LEU A 1 177 ? -12.649 -10.041 8.134 1.00 87.50 177 LEU A N 1
ATOM 1382 C CA . LEU A 1 177 ? -12.161 -8.736 7.727 1.00 87.50 177 LEU A CA 1
ATOM 1383 C C . LEU A 1 177 ? -12.970 -7.676 8.461 1.00 87.50 177 LEU A C 1
ATOM 1385 O O . LEU A 1 177 ? -14.194 -7.660 8.393 1.00 87.50 177 LEU A O 1
ATOM 1389 N N . ILE A 1 178 ? -12.279 -6.812 9.194 1.00 89.12 178 ILE A N 1
ATOM 1390 C CA . ILE A 1 178 ? -12.886 -5.702 9.919 1.00 89.12 178 ILE A CA 1
ATOM 1391 C C . ILE A 1 178 ? -12.464 -4.380 9.281 1.00 89.12 178 ILE A C 1
ATOM 1393 O O . ILE A 1 178 ? -11.281 -4.213 8.966 1.00 89.12 178 ILE A O 1
ATOM 1397 N N . PRO A 1 179 ? -13.393 -3.436 9.071 1.00 93.12 179 PRO A N 1
ATOM 1398 C CA . PRO A 1 179 ? -13.040 -2.127 8.555 1.00 93.12 179 PRO A CA 1
ATOM 1399 C C . PRO A 1 179 ? -12.284 -1.341 9.631 1.00 93.12 179 PRO A C 1
ATOM 1401 O O . PRO A 1 179 ? -12.689 -1.276 10.796 1.00 93.12 179 PRO A O 1
ATOM 1404 N N . VAL A 1 180 ? -11.171 -0.732 9.238 1.00 94.00 180 VAL A N 1
ATOM 1405 C CA . VAL A 1 180 ? -10.317 0.079 10.105 1.00 94.00 180 VAL A CA 1
ATOM 1406 C C . VAL A 1 180 ? -9.869 1.340 9.386 1.00 94.00 180 VAL A C 1
ATOM 1408 O O . VAL A 1 180 ? -9.614 1.334 8.184 1.00 94.00 180 VAL A O 1
ATOM 1411 N N . TRP A 1 181 ? -9.708 2.419 10.138 1.00 96.25 181 TRP A N 1
ATOM 1412 C CA . TRP A 1 181 ? -8.948 3.573 9.687 1.00 96.25 181 TRP A CA 1
ATOM 1413 C C . TRP A 1 181 ? -7.487 3.380 10.070 1.00 96.25 181 TRP A C 1
ATOM 1415 O O . TRP A 1 181 ? -7.149 3.296 11.251 1.00 96.25 181 TRP A O 1
ATOM 1425 N N . GLU A 1 182 ? -6.620 3.302 9.069 1.00 93.50 182 GLU A N 1
ATOM 1426 C CA . GLU A 1 182 ? -5.181 3.154 9.253 1.00 93.50 182 GLU A CA 1
ATOM 1427 C C . GLU A 1 182 ? -4.490 4.493 8.990 1.00 93.50 182 GLU A C 1
ATOM 1429 O O . GLU A 1 182 ? -4.571 5.047 7.890 1.00 93.50 182 GLU A O 1
ATOM 1434 N N . ALA A 1 183 ? -3.824 5.013 10.018 1.00 94.44 183 ALA A N 1
ATOM 1435 C CA . ALA A 1 183 ? -3.023 6.224 9.962 1.00 94.44 183 ALA A CA 1
ATOM 1436 C C . ALA A 1 183 ? -1.539 5.868 9.852 1.00 94.44 183 ALA A C 1
ATOM 1438 O O . ALA A 1 183 ? -1.017 5.126 10.689 1.00 94.44 183 ALA A O 1
ATOM 1439 N N . VAL A 1 184 ? -0.853 6.443 8.865 1.00 92.44 184 VAL A N 1
ATOM 1440 C CA . VAL A 1 184 ? 0.605 6.348 8.719 1.00 92.44 184 VAL A CA 1
ATOM 1441 C C . VAL A 1 184 ? 1.226 7.637 9.228 1.00 92.44 184 VAL A C 1
ATOM 1443 O O . VAL A 1 184 ? 0.913 8.721 8.735 1.00 92.44 184 VAL A O 1
ATOM 1446 N N . ILE A 1 185 ? 2.103 7.526 10.219 1.00 93.00 185 ILE A N 1
ATOM 1447 C CA . ILE A 1 185 ? 2.741 8.668 10.869 1.00 93.00 185 ILE A CA 1
ATOM 1448 C C . ILE A 1 185 ? 4.238 8.572 10.622 1.00 93.00 185 ILE A C 1
ATOM 1450 O O . ILE A 1 185 ? 4.904 7.680 11.149 1.00 93.00 185 ILE A O 1
ATOM 1454 N N . HIS A 1 186 ? 4.765 9.503 9.840 1.00 93.12 186 HIS A N 1
ATOM 1455 C CA . HIS A 1 186 ? 6.200 9.661 9.659 1.00 93.12 186 HIS A CA 1
ATOM 1456 C C . HIS A 1 186 ? 6.810 10.322 10.891 1.00 93.12 186 HIS A C 1
ATOM 1458 O O . HIS A 1 186 ? 6.224 11.226 11.493 1.00 93.12 186 HIS A O 1
ATOM 1464 N N . GLN A 1 187 ? 7.970 9.822 11.296 1.00 91.31 187 GLN A N 1
ATOM 1465 C CA . GLN A 1 187 ? 8.696 10.265 12.470 1.00 91.31 187 GLN A CA 1
ATOM 1466 C C . GLN A 1 187 ? 10.127 10.606 12.079 1.00 91.31 187 GLN A C 1
ATOM 1468 O O . GLN A 1 187 ? 10.882 9.740 11.641 1.00 91.31 187 GLN A O 1
ATOM 1473 N N . ALA A 1 188 ? 10.510 11.855 12.315 1.00 91.69 188 ALA A N 1
ATOM 1474 C CA . ALA A 1 188 ? 11.861 12.349 12.089 1.00 91.69 188 ALA A CA 1
ATOM 1475 C C . ALA A 1 188 ? 12.422 12.931 13.385 1.00 91.69 188 ALA A C 1
ATOM 1477 O O . ALA A 1 188 ? 11.683 13.500 14.187 1.00 91.69 188 ALA A O 1
ATOM 1478 N N . SER A 1 189 ? 13.722 12.796 13.628 1.00 89.44 189 SER A N 1
ATOM 1479 C CA . SER A 1 189 ? 14.349 13.404 14.805 1.00 89.44 189 SER A CA 1
ATOM 1480 C C . SER A 1 189 ? 14.168 14.930 14.814 1.00 89.44 189 SER A C 1
ATOM 1482 O O . SER A 1 189 ? 14.265 15.581 13.777 1.00 89.44 189 SER A O 1
ATOM 1484 N N . LYS A 1 190 ? 13.927 15.525 15.992 1.00 90.00 190 LYS A N 1
ATOM 1485 C CA . LYS A 1 190 ? 13.993 16.991 16.169 1.00 90.00 190 LYS A CA 1
ATOM 1486 C C . LYS A 1 190 ? 15.424 17.512 16.154 1.00 90.00 190 LYS A C 1
ATOM 1488 O O . LYS A 1 190 ? 15.644 18.683 15.862 1.00 90.00 190 LYS A O 1
ATOM 1493 N N . ASP A 1 191 ? 16.363 16.654 16.534 1.00 90.12 191 ASP A N 1
ATOM 1494 C CA . ASP A 1 191 ? 17.788 16.934 16.472 1.00 90.12 191 ASP A CA 1
ATOM 1495 C C . ASP A 1 191 ? 18.298 16.610 15.057 1.00 90.12 191 ASP A C 1
ATOM 1497 O O . ASP A 1 191 ? 18.219 15.436 14.669 1.00 90.12 191 ASP A O 1
ATOM 1501 N N . PRO A 1 192 ? 18.777 17.610 14.290 1.00 83.62 192 PRO A N 1
ATOM 1502 C CA . PRO A 1 192 ? 19.297 17.413 12.939 1.00 83.62 192 PRO A CA 1
ATOM 1503 C C . PRO A 1 192 ? 20.594 16.593 12.898 1.00 83.62 192 PRO A C 1
ATOM 1505 O O . PRO A 1 192 ? 20.906 16.040 11.849 1.00 83.62 192 PRO A O 1
ATOM 1508 N N . ASP A 1 193 ? 21.315 16.475 14.018 1.00 88.62 193 ASP A N 1
ATOM 1509 C CA . ASP A 1 193 ? 22.547 15.680 14.124 1.00 88.62 193 ASP A CA 1
ATOM 1510 C C . ASP A 1 193 ? 22.280 14.261 14.665 1.00 88.62 193 ASP A C 1
ATOM 1512 O O . ASP A 1 193 ? 23.202 13.492 14.958 1.00 88.62 193 ASP A O 1
ATOM 1516 N N . SER A 1 194 ? 21.006 13.896 14.828 1.00 85.88 194 SER A N 1
ATOM 1517 C CA . SER A 1 194 ? 20.620 12.588 15.340 1.00 85.88 194 SER A CA 1
ATOM 1518 C C . SER A 1 194 ? 20.954 11.475 14.358 1.00 85.88 194 SER A C 1
ATOM 1520 O O . SER A 1 194 ? 20.630 11.531 13.176 1.00 85.88 194 SER A O 1
ATOM 1522 N N . TRP A 1 195 ? 21.525 10.399 14.892 1.00 83.19 195 TRP A N 1
ATOM 1523 C CA . TRP A 1 195 ? 21.760 9.157 14.160 1.00 83.19 195 TRP A CA 1
ATOM 1524 C C . TRP A 1 195 ? 20.500 8.283 14.048 1.00 83.19 195 TRP A C 1
ATOM 1526 O O . TRP A 1 195 ? 20.541 7.240 13.398 1.00 83.19 195 TRP A O 1
ATOM 1536 N N . VAL A 1 196 ? 19.400 8.655 14.717 1.00 81.12 196 VAL A N 1
ATOM 1537 C CA . VAL A 1 196 ? 18.155 7.879 14.697 1.00 81.12 196 VAL A CA 1
ATOM 1538 C C . VAL A 1 196 ? 17.523 8.004 13.310 1.00 81.12 196 VAL A C 1
ATOM 1540 O O . VAL A 1 196 ? 17.161 9.120 12.927 1.00 81.12 196 VAL A O 1
ATOM 1543 N N . PRO A 1 197 ? 17.360 6.893 12.571 1.00 81.44 197 PRO A N 1
ATOM 1544 C CA . PRO A 1 197 ? 16.758 6.936 11.250 1.00 81.44 197 PRO A CA 1
ATOM 1545 C C . PRO A 1 197 ? 15.297 7.374 11.342 1.00 81.44 197 PRO A C 1
ATOM 1547 O O . PRO A 1 197 ? 14.611 7.127 12.340 1.00 81.44 197 PRO A O 1
ATOM 1550 N N . GLU A 1 198 ? 14.819 8.006 10.276 1.00 89.00 198 GLU A N 1
ATOM 1551 C CA . GLU A 1 198 ? 13.395 8.261 10.117 1.00 89.00 198 GLU A CA 1
ATOM 1552 C 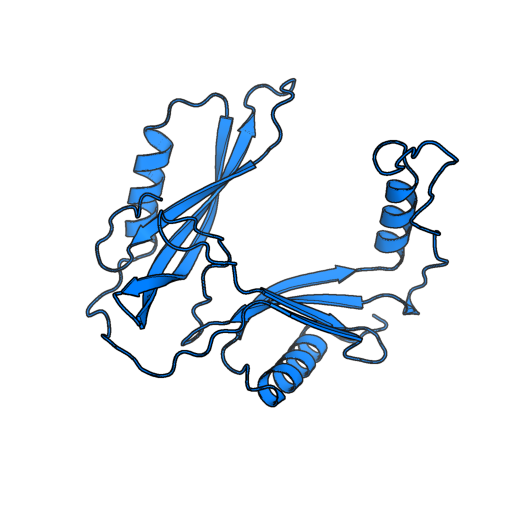C . GLU A 1 198 ? 12.624 6.940 10.074 1.00 89.00 198 GLU A C 1
ATOM 1554 O O . GLU A 1 198 ? 13.098 5.926 9.553 1.00 89.00 198 GLU A O 1
ATOM 1559 N N . SER A 1 199 ? 11.424 6.943 10.641 1.00 88.44 199 SER A N 1
ATOM 1560 C CA . SER A 1 199 ? 10.587 5.751 10.715 1.00 88.44 199 SER A CA 1
ATOM 1561 C C . SER A 1 199 ? 9.122 6.092 10.507 1.00 88.44 199 SER A C 1
ATOM 1563 O O . SER A 1 199 ? 8.697 7.221 10.733 1.00 88.44 199 SER A O 1
ATOM 1565 N N . CYS A 1 200 ? 8.326 5.091 10.146 1.00 88.88 200 CYS A N 1
ATOM 1566 C CA . CYS A 1 200 ? 6.874 5.197 10.177 1.00 88.88 200 CYS A CA 1
ATOM 1567 C C . CYS A 1 200 ? 6.329 4.408 11.364 1.00 88.88 200 CYS A C 1
ATOM 1569 O O . CYS A 1 200 ? 6.724 3.264 11.593 1.00 88.88 200 CYS A O 1
ATOM 1571 N N . THR A 1 201 ? 5.397 5.014 12.091 1.00 88.50 201 THR A N 1
ATOM 1572 C CA . THR A 1 201 ? 4.535 4.316 13.043 1.00 88.50 201 THR A CA 1
ATOM 1573 C C . THR A 1 201 ? 3.100 4.347 12.548 1.00 88.50 201 THR A C 1
ATOM 1575 O O . THR A 1 201 ? 2.724 5.189 11.729 1.00 88.50 201 THR A O 1
ATOM 1578 N N . TYR A 1 202 ? 2.300 3.415 13.041 1.00 88.38 202 TYR A N 1
ATOM 1579 C CA . TYR A 1 202 ? 0.947 3.199 12.567 1.00 88.38 202 TYR A CA 1
ATOM 1580 C C . TYR A 1 202 ? -0.033 3.283 13.724 1.00 88.38 202 TYR A C 1
ATOM 1582 O O . TYR A 1 202 ? 0.197 2.713 14.791 1.00 88.38 202 TYR A O 1
ATOM 1590 N N . VAL A 1 203 ? -1.142 3.980 13.502 1.00 91.44 203 VAL A N 1
ATOM 1591 C CA . VAL A 1 203 ? -2.282 3.981 14.421 1.00 91.44 203 VAL A CA 1
ATOM 1592 C C . VAL A 1 203 ? -3.464 3.400 13.675 1.00 91.44 203 VAL A C 1
ATOM 1594 O O . VAL A 1 203 ? -3.820 3.877 12.602 1.00 91.44 203 VAL A O 1
ATOM 1597 N N . THR A 1 204 ? -4.064 2.364 14.246 1.00 92.44 204 THR A N 1
ATOM 1598 C CA . THR A 1 204 ? -5.228 1.702 13.661 1.00 92.44 204 THR A CA 1
ATOM 1599 C C . THR A 1 204 ? -6.430 1.969 14.541 1.00 92.44 204 THR A C 1
ATOM 1601 O O . THR A 1 204 ? -6.385 1.718 15.743 1.00 92.44 204 THR A O 1
ATOM 1604 N N . VAL A 1 205 ? -7.500 2.494 13.958 1.00 95.12 205 VAL A N 1
ATOM 1605 C CA . VAL A 1 205 ? -8.758 2.785 14.646 1.00 95.12 205 VAL A CA 1
ATOM 1606 C C . VAL A 1 205 ? -9.819 1.851 14.087 1.00 95.12 205 VAL A C 1
ATOM 1608 O O . VAL A 1 205 ? -10.042 1.811 12.880 1.00 95.12 205 VAL A O 1
ATOM 1611 N N . ASP A 1 206 ? -10.465 1.089 14.961 1.00 94.38 206 ASP A N 1
ATOM 1612 C CA . ASP A 1 206 ? -11.611 0.261 14.608 1.00 94.38 206 ASP A CA 1
ATOM 1613 C C . ASP A 1 206 ? -12.720 1.167 14.064 1.00 94.38 206 ASP A C 1
ATOM 1615 O O . ASP A 1 206 ? -13.190 2.075 14.760 1.00 94.38 206 ASP A O 1
ATOM 1619 N N . ALA A 1 207 ? -13.108 0.948 12.808 1.00 95.94 207 ALA A N 1
ATOM 1620 C CA . ALA A 1 207 ? -14.003 1.861 12.117 1.00 95.94 207 ALA A CA 1
ATOM 1621 C C . ALA A 1 207 ? -15.471 1.695 12.549 1.00 95.94 207 ALA A C 1
ATOM 1623 O O . ALA A 1 207 ? -16.290 2.544 12.217 1.00 95.94 207 ALA A O 1
ATOM 1624 N N . ILE A 1 208 ? -15.801 0.651 13.318 1.00 94.38 208 ILE A N 1
ATOM 1625 C CA . ILE A 1 208 ? -17.135 0.423 13.890 1.00 94.38 208 ILE A CA 1
ATOM 1626 C C . ILE A 1 208 ? -17.228 1.086 15.268 1.00 94.38 208 ILE A C 1
ATOM 1628 O O . ILE A 1 208 ? -18.211 1.746 15.595 1.00 94.38 208 ILE A O 1
ATOM 1632 N N . THR A 1 209 ? -16.201 0.917 16.104 1.00 94.19 209 THR A N 1
ATOM 1633 C CA . THR A 1 209 ? -16.248 1.356 17.510 1.00 94.19 209 THR A CA 1
ATOM 1634 C C . THR A 1 209 ? -15.602 2.714 17.773 1.00 94.19 209 THR A C 1
ATOM 1636 O O . THR A 1 209 ? -15.805 3.275 18.853 1.00 94.19 209 THR A O 1
ATOM 1639 N N . GLY A 1 210 ? -14.787 3.228 16.847 1.00 95.12 210 GLY A N 1
ATOM 1640 C CA . GLY A 1 210 ? -14.014 4.458 17.042 1.00 95.12 210 GLY A CA 1
ATOM 1641 C C . GLY A 1 210 ? -12.880 4.335 18.051 1.00 95.12 210 GLY A C 1
ATOM 1642 O O . GLY A 1 210 ? -12.360 5.343 18.524 1.00 95.12 210 GLY A O 1
ATOM 1643 N N . LYS A 1 211 ? -12.490 3.113 18.419 1.00 94.75 211 LYS A N 1
ATOM 1644 C CA . LYS A 1 211 ? -11.414 2.870 19.383 1.00 94.75 211 LYS A CA 1
ATOM 1645 C C . LYS A 1 211 ? -10.125 2.497 18.673 1.00 94.75 211 LYS A C 1
ATOM 1647 O O . LYS A 1 211 ? -10.138 1.789 17.673 1.00 94.75 211 LYS A O 1
ATOM 1652 N N . GLU A 1 212 ? -9.001 2.932 19.233 1.00 92.38 212 GLU A N 1
ATOM 1653 C CA . GLU A 1 212 ? -7.688 2.451 18.809 1.00 92.38 212 GLU A CA 1
ATOM 1654 C C . GLU A 1 212 ? -7.601 0.928 19.008 1.00 92.38 212 GLU A C 1
ATOM 1656 O O . GLU A 1 212 ? -7.878 0.412 20.096 1.00 92.38 212 GLU A O 1
ATOM 1661 N N . ILE A 1 213 ? -7.187 0.219 17.962 1.00 87.88 213 ILE A N 1
ATOM 1662 C CA . ILE A 1 213 ? -6.776 -1.177 18.042 1.00 87.88 213 ILE A CA 1
ATOM 1663 C C . ILE A 1 213 ? -5.307 -1.182 18.452 1.00 87.88 213 ILE A C 1
ATOM 1665 O O . ILE A 1 213 ? -4.421 -0.871 17.658 1.00 87.88 213 ILE A O 1
ATOM 1669 N N . VAL A 1 214 ? -5.058 -1.539 19.708 1.00 80.12 214 VAL A N 1
ATOM 1670 C CA . VAL A 1 214 ? -3.700 -1.706 20.230 1.00 80.12 214 VAL A CA 1
ATOM 1671 C C . VAL A 1 214 ? -3.168 -3.060 19.754 1.00 80.12 214 VAL A C 1
ATOM 1673 O O . VAL A 1 214 ? -3.842 -4.082 19.923 1.00 80.12 214 VAL A O 1
ATOM 1676 N N . SER A 1 215 ? -1.998 -3.041 19.110 1.00 60.00 215 SER A N 1
ATOM 1677 C CA . SER A 1 215 ? -1.247 -4.242 18.718 1.00 60.00 215 SER A CA 1
ATOM 1678 C C . SER A 1 215 ? -0.405 -4.784 19.864 1.00 60.00 215 SER A C 1
ATOM 1680 O O . SER A 1 215 ? 0.035 -3.981 20.720 1.00 60.00 215 SER A O 1
#

pLDDT: mean 85.15, std 12.86, range [39.75, 97.62]

Radius of gyration: 21.13 Å; chains: 1; bounding box: 62×39×50 Å